Protein AF-A0A0H2XZQ6-F1 (afdb_monomer_lite)

Organism: Burkholderia orbicola (strain AU 1054) (NCBI:txid331271)

Secondary structure (DSSP, 8-state):
----HHHHHHHHHHHHHHHHHHHHHHHHHHHHHTT-TTS-HHHHHHHHHHHHH-EEEEEETTEEEEEEGGGHHHHHH-HHHHHHHHHT--HHHHHHHHHS-EETTEEEEEEEPSSTT---EEEEEESSHHHHHHHHHHHHH-----TTTHHHHHHHH----HHHHHHHHHHHHSTT--HHHHT--HHHHHHHHHTTSEEEEPPSSSS-S-PEEEE-HHHHHHHHHH--

pLDDT: mean 90.0, std 9.69, range [43.91, 98.25]

Structure (mmCIF, N/CA/C/O backbone):
data_AF-A0A0H2XZQ6-F1
#
_entry.id   AF-A0A0H2XZQ6-F1
#
loop_
_atom_site.group_PDB
_atom_site.id
_atom_site.type_symbol
_atom_site.label_atom_id
_atom_site.label_alt_id
_atom_site.label_comp_id
_atom_site.label_asym_id
_atom_site.label_entity_id
_atom_site.label_seq_id
_atom_site.pdbx_PDB_ins_code
_atom_site.Cartn_x
_atom_site.Cartn_y
_atom_site.Cartn_z
_atom_site.occupancy
_atom_site.B_iso_or_equiv
_atom_site.auth_seq_id
_atom_site.auth_comp_id
_atom_site.auth_asym_id
_atom_site.auth_atom_id
_atom_site.pdbx_PDB_model_num
ATOM 1 N N . MET A 1 1 ? -8.149 12.847 -17.365 1.00 44.88 1 MET A N 1
ATOM 2 C CA . MET A 1 1 ? -7.140 13.782 -17.908 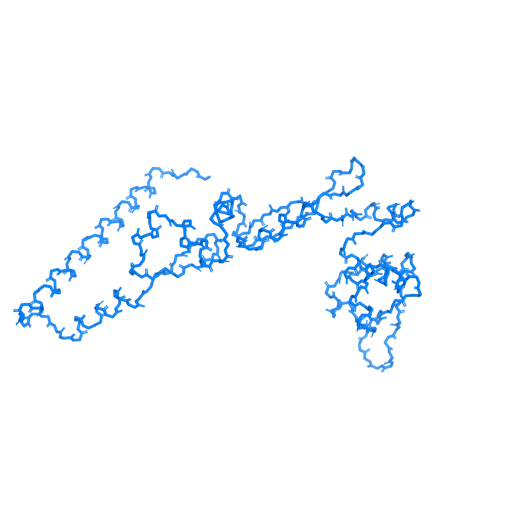1.00 44.88 1 MET A CA 1
ATOM 3 C C . MET A 1 1 ? -7.192 13.644 -19.426 1.00 44.88 1 MET A C 1
ATOM 5 O O . MET A 1 1 ? -6.794 12.606 -19.933 1.00 44.88 1 MET A O 1
ATOM 9 N N . MET A 1 2 ? -7.829 14.584 -20.135 1.00 43.91 2 MET A N 1
ATOM 10 C CA . MET A 1 2 ? -7.846 14.566 -21.606 1.00 43.91 2 MET A CA 1
ATOM 11 C C . MET A 1 2 ? -6.444 14.957 -22.078 1.00 43.91 2 MET A C 1
ATOM 13 O O . MET A 1 2 ? -5.982 16.047 -21.745 1.00 43.91 2 MET A O 1
ATOM 17 N N . TYR A 1 3 ? -5.748 14.065 -22.782 1.00 51.72 3 TYR A N 1
ATOM 18 C CA . TYR A 1 3 ? -4.514 14.421 -23.479 1.00 51.72 3 TYR A CA 1
ATOM 19 C C . TYR A 1 3 ? -4.883 15.464 -24.539 1.00 51.72 3 TYR A C 1
ATOM 21 O O . TYR A 1 3 ? -5.662 15.168 -25.439 1.00 51.72 3 TYR A O 1
ATOM 29 N N . GLY A 1 4 ? -4.409 16.701 -24.380 1.00 55.78 4 GLY A N 1
ATOM 30 C CA . GLY A 1 4 ? -4.600 17.744 -25.387 1.00 55.78 4 GLY A CA 1
ATOM 31 C C . GLY A 1 4 ? -3.820 17.407 -26.658 1.00 55.78 4 GLY A C 1
ATOM 32 O O . GLY A 1 4 ? -2.757 16.794 -26.568 1.00 55.78 4 GLY A O 1
ATOM 33 N N . ASP A 1 5 ? -4.324 17.831 -27.818 1.00 63.59 5 ASP A N 1
ATOM 34 C CA . ASP A 1 5 ? -3.780 17.508 -29.150 1.00 63.59 5 ASP A CA 1
ATOM 35 C C . ASP A 1 5 ? -2.262 17.756 -29.306 1.00 63.59 5 ASP A C 1
ATOM 37 O O . ASP A 1 5 ? -1.605 17.083 -30.098 1.00 63.59 5 ASP A O 1
ATOM 41 N N . GLY A 1 6 ? -1.667 18.653 -28.508 1.00 75.62 6 GLY A N 1
ATOM 42 C CA . GLY A 1 6 ? -0.216 18.886 -28.490 1.00 75.62 6 GLY A CA 1
ATOM 43 C C . GLY A 1 6 ? 0.612 17.717 -27.937 1.00 75.62 6 GLY A C 1
ATOM 44 O O . GLY A 1 6 ? 1.677 17.420 -28.467 1.00 75.62 6 GLY A O 1
ATOM 45 N N . ALA A 1 7 ? 0.105 16.982 -26.941 1.00 81.56 7 ALA A N 1
ATOM 46 C CA . ALA A 1 7 ? 0.864 15.907 -26.297 1.00 81.56 7 ALA A CA 1
ATOM 47 C C . ALA A 1 7 ? 1.123 14.722 -27.242 1.00 81.56 7 ALA A C 1
ATOM 49 O O . ALA A 1 7 ? 2.163 14.075 -27.160 1.00 81.56 7 ALA A O 1
ATOM 50 N N . LEU A 1 8 ? 0.190 14.435 -28.156 1.00 86.31 8 LEU A N 1
ATOM 51 C CA . LEU A 1 8 ? 0.368 13.371 -29.147 1.00 86.31 8 LEU A CA 1
ATOM 52 C C . LEU A 1 8 ? 1.399 13.753 -30.213 1.00 86.31 8 LEU A C 1
ATOM 54 O O . LEU A 1 8 ? 2.182 12.898 -30.623 1.00 86.31 8 LEU A O 1
ATOM 58 N N . SER A 1 9 ? 1.432 15.024 -30.621 1.00 88.50 9 SER A N 1
ATOM 59 C CA . SER A 1 9 ? 2.447 15.540 -31.545 1.00 88.50 9 SER A CA 1
ATOM 60 C C . SER A 1 9 ? 3.849 15.451 -30.938 1.00 88.50 9 SER A C 1
ATOM 62 O O . SER A 1 9 ? 4.775 14.984 -31.599 1.00 88.50 9 SER A O 1
ATOM 64 N N . ASP A 1 10 ? 4.002 15.825 -29.666 1.00 90.69 10 ASP A N 1
ATOM 65 C CA . ASP A 1 10 ? 5.286 15.728 -28.963 1.00 90.69 10 ASP A CA 1
ATOM 66 C C . ASP A 1 10 ? 5.760 14.271 -28.865 1.00 90.69 10 ASP A C 1
ATOM 68 O O . ASP A 1 10 ? 6.919 13.966 -29.146 1.00 90.69 10 ASP A O 1
ATOM 72 N N . VAL A 1 11 ? 4.849 13.342 -28.548 1.00 88.94 11 VAL A N 1
ATOM 73 C CA . VAL A 1 11 ? 5.153 11.902 -28.523 1.00 88.94 11 VAL A CA 1
ATOM 74 C C . VAL A 1 11 ? 5.608 11.410 -29.899 1.00 88.94 11 VAL A C 1
ATOM 76 O O . VAL A 1 11 ? 6.589 10.675 -29.986 1.00 88.94 11 VAL A O 1
ATOM 79 N N . GLN A 1 12 ? 4.943 11.823 -30.981 1.00 88.94 12 GLN A N 1
ATOM 80 C CA . GLN A 1 12 ? 5.337 11.450 -32.344 1.00 88.94 12 GLN A CA 1
ATOM 81 C C . GLN A 1 12 ? 6.714 12.004 -32.732 1.00 88.94 12 GLN A C 1
ATOM 83 O O . GLN A 1 12 ? 7.487 11.295 -33.382 1.00 88.94 12 GLN A O 1
ATOM 88 N N . SER A 1 13 ? 7.043 13.229 -32.310 1.00 91.94 13 SER A N 1
ATOM 89 C CA . SER A 1 13 ? 8.374 13.813 -32.513 1.00 91.94 13 SER A CA 1
ATOM 90 C C . SER A 1 13 ? 9.443 12.998 -31.791 1.00 91.94 13 SER A C 1
ATOM 92 O O . SER A 1 13 ? 10.397 12.556 -32.422 1.00 91.94 13 SER A O 1
ATOM 94 N N . VAL A 1 14 ? 9.238 12.700 -30.502 1.00 91.44 14 VAL A N 1
ATOM 95 C CA . VAL A 1 14 ? 10.175 11.889 -29.705 1.00 91.44 14 VAL A CA 1
ATOM 96 C C . VAL A 1 14 ? 10.383 10.510 -30.330 1.00 91.44 14 VAL A C 1
ATOM 98 O O . VAL A 1 14 ? 11.513 10.034 -30.421 1.00 91.44 14 VAL A O 1
ATOM 101 N N . VAL A 1 15 ? 9.310 9.862 -30.795 1.00 90.94 15 VAL A N 1
ATOM 102 C CA . VAL A 1 15 ? 9.416 8.570 -31.488 1.00 90.94 15 VAL A CA 1
ATOM 103 C C . VAL A 1 15 ? 10.246 8.702 -32.766 1.00 90.94 15 VAL A C 1
ATOM 105 O O . VAL A 1 15 ? 11.101 7.854 -33.016 1.00 90.94 15 VAL A O 1
ATOM 108 N N . SER A 1 16 ? 10.032 9.756 -33.552 1.00 92.75 16 SER A N 1
ATOM 109 C CA . SER A 1 16 ? 10.769 9.989 -34.800 1.00 92.75 16 SER A CA 1
ATOM 110 C C . SER A 1 16 ? 12.261 10.223 -34.549 1.00 92.75 16 SER A C 1
ATOM 112 O O . SER A 1 16 ? 13.089 9.609 -35.221 1.00 92.75 16 SER A O 1
ATOM 114 N N . ASP A 1 17 ? 12.607 11.022 -33.538 1.00 93.06 17 ASP A N 1
ATOM 115 C CA . ASP A 1 17 ? 13.996 11.295 -33.149 1.00 93.06 17 ASP A CA 1
ATOM 116 C C . ASP A 1 17 ? 14.714 10.018 -32.690 1.00 93.06 17 ASP A C 1
ATOM 118 O O . ASP A 1 17 ? 15.842 9.738 -33.103 1.00 93.06 17 ASP A O 1
ATOM 122 N N . VAL A 1 18 ? 14.037 9.190 -31.884 1.00 90.56 18 VAL A N 1
ATOM 123 C CA . VAL A 1 18 ? 14.573 7.897 -31.431 1.00 90.56 18 VAL A CA 1
ATOM 124 C C . VAL A 1 18 ? 14.787 6.945 -32.609 1.00 90.56 18 VAL A C 1
ATOM 126 O O . VAL A 1 18 ? 15.829 6.295 -32.686 1.00 90.56 18 VAL A O 1
ATOM 129 N N . VAL A 1 19 ? 13.838 6.866 -33.546 1.00 91.94 19 VAL A N 1
ATOM 130 C CA . VAL A 1 19 ? 13.978 6.039 -34.757 1.00 91.94 19 VAL A CA 1
ATOM 131 C C . VAL A 1 19 ? 15.151 6.517 -35.619 1.00 91.94 19 VAL A C 1
ATOM 133 O O . VAL A 1 19 ? 15.923 5.684 -36.100 1.00 91.94 19 VAL A O 1
ATOM 136 N N . GLY A 1 20 ? 15.326 7.833 -35.772 1.00 93.69 20 GLY A N 1
ATOM 137 C CA . GLY A 1 20 ? 16.467 8.424 -36.472 1.00 93.69 20 GLY A CA 1
ATOM 138 C C . GLY A 1 20 ? 17.801 8.003 -35.852 1.00 93.69 20 GLY A C 1
ATOM 139 O O . GLY A 1 20 ? 18.625 7.384 -36.524 1.00 93.69 20 GLY A O 1
ATOM 140 N N . GLY A 1 21 ? 17.973 8.222 -34.545 1.00 91.88 21 GLY A N 1
ATOM 141 C CA . GLY A 1 21 ? 19.204 7.851 -33.839 1.00 91.88 21 GLY A CA 1
ATOM 142 C C . GLY A 1 21 ? 19.499 6.344 -33.856 1.00 91.88 21 GLY A C 1
ATOM 143 O O . GLY A 1 21 ? 20.646 5.935 -34.030 1.00 91.88 21 GLY A O 1
ATOM 144 N N . LEU A 1 22 ? 18.476 5.488 -33.735 1.00 91.06 22 LEU A N 1
ATOM 145 C CA . LEU A 1 22 ? 18.653 4.032 -33.843 1.00 91.06 22 LEU A CA 1
ATOM 146 C C . LEU A 1 22 ? 19.077 3.593 -35.253 1.00 91.06 22 LEU A C 1
ATOM 148 O O . LEU A 1 22 ? 19.833 2.628 -35.387 1.00 91.06 22 LEU A O 1
ATOM 152 N N . THR A 1 23 ? 18.629 4.303 -36.291 1.00 94.44 23 THR A N 1
ATOM 153 C CA . THR A 1 23 ? 19.046 4.047 -37.678 1.00 94.44 23 THR A CA 1
ATOM 154 C C . THR A 1 23 ? 20.531 4.361 -37.859 1.00 94.44 23 THR A C 1
ATOM 156 O O . THR A 1 23 ? 21.276 3.508 -38.340 1.00 94.44 23 THR A O 1
ATOM 159 N N . GLU A 1 24 ? 20.994 5.515 -37.370 1.00 91.75 24 GLU A N 1
ATOM 160 C CA . GLU A 1 24 ? 22.415 5.899 -37.400 1.00 91.75 24 GLU A CA 1
ATOM 161 C C . GLU A 1 24 ? 23.305 4.896 -36.646 1.00 91.75 24 GLU A C 1
ATOM 163 O O . GLU A 1 24 ? 24.377 4.511 -37.121 1.00 91.75 24 GLU A O 1
ATOM 168 N N . VAL A 1 25 ? 22.845 4.410 -35.488 1.00 90.94 25 VAL A N 1
ATOM 169 C CA . VAL A 1 25 ? 23.544 3.368 -34.721 1.00 90.94 25 VAL A CA 1
ATOM 170 C C . VAL A 1 25 ? 23.634 2.057 -35.508 1.00 90.94 25 VAL A C 1
ATOM 172 O O . VAL A 1 25 ? 24.696 1.431 -35.536 1.00 90.94 25 VAL A O 1
ATOM 175 N N . SER A 1 26 ? 22.553 1.643 -36.172 1.00 91.31 26 SER A N 1
ATOM 176 C CA . SER A 1 26 ? 22.542 0.434 -37.003 1.00 91.31 26 SER A CA 1
ATOM 177 C C . SER A 1 26 ? 23.519 0.535 -38.181 1.00 91.31 26 SER A C 1
ATOM 179 O O . SER A 1 26 ? 24.237 -0.423 -38.484 1.00 91.31 26 SER A O 1
ATOM 181 N N . GLU A 1 27 ? 23.581 1.695 -38.838 1.00 91.06 27 GLU A N 1
ATOM 182 C CA . GLU A 1 27 ? 24.543 1.961 -39.911 1.00 91.06 27 GLU A CA 1
ATOM 183 C C . GLU A 1 27 ? 25.984 1.924 -39.393 1.00 91.06 27 GLU A C 1
ATOM 185 O O . GLU A 1 27 ? 26.834 1.250 -39.977 1.00 91.06 27 GLU A O 1
ATOM 190 N N . MET A 1 28 ? 26.255 2.576 -38.259 1.00 90.81 28 MET A N 1
ATOM 191 C CA . MET A 1 28 ? 27.564 2.575 -37.601 1.00 90.81 28 MET A CA 1
ATOM 192 C C . MET A 1 28 ? 28.053 1.151 -37.296 1.00 90.81 28 MET A C 1
ATOM 194 O O . MET A 1 28 ? 29.182 0.806 -37.656 1.00 90.81 28 MET A O 1
ATOM 198 N N . LEU A 1 29 ? 27.199 0.307 -36.704 1.00 88.75 29 LEU A N 1
ATOM 199 C CA . LEU A 1 29 ? 27.533 -1.089 -36.396 1.00 88.75 29 LEU A CA 1
ATOM 200 C C . LEU A 1 29 ? 27.818 -1.901 -37.667 1.00 88.75 29 LEU A C 1
ATOM 202 O O . LEU A 1 29 ? 28.777 -2.670 -37.703 1.00 88.75 29 LEU A O 1
ATOM 206 N N . SER A 1 30 ? 27.049 -1.674 -38.736 1.00 89.44 30 SER A N 1
ATOM 207 C CA . SER A 1 30 ? 27.260 -2.330 -40.035 1.00 89.44 30 SER A CA 1
ATOM 208 C C . SER A 1 30 ? 28.593 -1.925 -40.681 1.00 89.44 30 SER A C 1
ATOM 210 O O . SER A 1 30 ? 29.288 -2.749 -41.274 1.00 89.44 30 SER A O 1
ATOM 212 N N . LEU A 1 31 ? 28.984 -0.650 -40.566 1.00 87.12 31 LEU A N 1
ATOM 213 C CA . LEU A 1 31 ? 30.272 -0.157 -41.067 1.00 87.12 31 LEU A CA 1
ATOM 214 C C . LEU A 1 31 ? 31.451 -0.714 -40.256 1.00 87.12 31 LEU A C 1
ATOM 216 O O . LEU A 1 31 ? 32.502 -0.993 -40.840 1.00 87.12 31 LEU A O 1
ATOM 220 N N . PHE A 1 32 ? 31.278 -0.869 -38.941 1.00 88.25 32 PHE A N 1
ATOM 221 C CA . PHE A 1 32 ? 32.277 -1.467 -38.058 1.00 88.25 32 PHE A CA 1
ATOM 222 C C . PHE A 1 32 ? 32.500 -2.952 -38.377 1.00 88.25 32 PHE A C 1
ATOM 224 O O . PHE A 1 32 ? 33.648 -3.360 -38.544 1.00 88.25 32 PHE A O 1
ATOM 231 N N . ASP A 1 33 ? 31.426 -3.730 -38.558 1.00 87.25 33 ASP A N 1
ATOM 232 C CA . ASP A 1 33 ? 31.497 -5.148 -38.952 1.00 87.25 33 ASP A CA 1
ATOM 233 C C . ASP A 1 33 ? 32.167 -5.333 -40.327 1.00 87.25 33 ASP A C 1
ATOM 235 O O . ASP A 1 33 ? 32.993 -6.222 -40.529 1.00 87.25 33 ASP A O 1
ATOM 239 N N . ALA A 1 34 ? 31.934 -4.394 -41.251 1.00 88.81 34 ALA A N 1
ATOM 240 C CA . ALA A 1 34 ? 32.619 -4.335 -42.544 1.00 88.81 34 ALA A CA 1
ATOM 241 C C . ALA A 1 34 ? 34.104 -3.900 -42.466 1.00 88.81 34 ALA A C 1
ATOM 243 O O . ALA A 1 34 ? 34.739 -3.687 -43.503 1.00 88.81 34 ALA A O 1
ATOM 244 N N . GLY A 1 35 ? 34.669 -3.717 -41.267 1.00 82.88 35 GLY A N 1
ATOM 245 C CA . GLY A 1 35 ? 36.078 -3.378 -41.050 1.00 82.88 35 GLY A CA 1
ATOM 246 C C . GLY A 1 35 ? 36.458 -1.941 -41.424 1.00 82.88 35 GLY A C 1
ATOM 247 O O . GLY A 1 35 ? 37.641 -1.643 -41.630 1.00 82.88 35 GLY A O 1
ATOM 248 N N . LYS A 1 36 ? 35.486 -1.025 -41.544 1.00 79.06 36 LYS A N 1
ATOM 249 C CA . LYS A 1 36 ? 35.772 0.372 -41.901 1.00 79.06 36 LYS A CA 1
ATOM 250 C C . LYS A 1 36 ? 36.316 1.134 -40.691 1.00 79.06 36 LYS A C 1
ATOM 252 O O . LYS A 1 36 ? 35.681 1.216 -39.647 1.00 79.06 36 LYS A O 1
ATOM 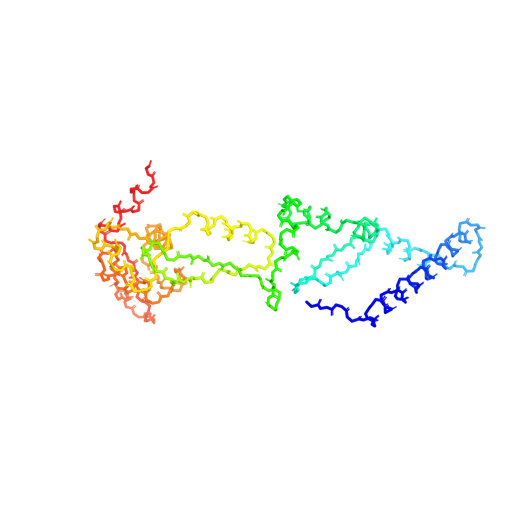257 N N . LYS A 1 37 ? 37.472 1.785 -40.862 1.00 72.19 37 LYS A N 1
ATOM 258 C CA . LYS A 1 37 ? 38.227 2.494 -39.803 1.00 72.19 37 LYS A CA 1
ATOM 259 C C . LYS A 1 37 ? 37.567 3.768 -39.247 1.00 72.19 37 LYS A C 1
ATOM 261 O O . LYS A 1 37 ? 38.188 4.470 -38.455 1.00 72.19 37 LYS A O 1
ATOM 266 N N . ASN A 1 38 ? 36.341 4.084 -39.654 1.00 78.75 38 ASN A N 1
ATOM 267 C CA . ASN A 1 38 ? 35.675 5.338 -39.290 1.00 78.75 38 ASN A CA 1
ATOM 268 C C . ASN A 1 38 ? 34.961 5.266 -37.929 1.00 78.75 38 ASN A C 1
ATOM 270 O O . ASN A 1 38 ? 34.433 6.272 -37.466 1.00 78.75 38 ASN A O 1
ATOM 274 N N . VAL A 1 39 ? 34.953 4.096 -37.285 1.00 79.69 39 VAL A N 1
ATOM 275 C CA . VAL A 1 39 ? 34.333 3.862 -35.979 1.00 79.69 39 VAL A CA 1
ATOM 276 C C . VAL A 1 39 ? 35.395 3.316 -35.030 1.00 79.69 39 VAL A C 1
ATOM 278 O O . VAL A 1 39 ? 36.068 2.333 -35.342 1.00 79.69 39 VAL A O 1
ATOM 281 N N . SER A 1 40 ? 35.576 3.954 -33.872 1.00 87.62 40 SER A N 1
ATOM 282 C CA . SER A 1 40 ? 36.501 3.447 -32.857 1.00 87.62 40 SER A CA 1
ATOM 283 C C . SER A 1 40 ? 35.911 2.218 -32.158 1.00 87.62 40 SER A C 1
ATOM 285 O O . SER A 1 40 ? 34.714 2.167 -31.877 1.00 87.62 40 SER A O 1
ATOM 287 N N . HIS A 1 41 ? 36.761 1.242 -31.826 1.00 87.88 41 HIS A N 1
ATOM 288 C CA . HIS A 1 41 ? 36.340 0.032 -31.106 1.00 87.88 41 HIS A CA 1
ATOM 289 C C . HIS A 1 41 ? 35.611 0.364 -29.797 1.00 87.88 41 HIS A C 1
ATOM 291 O O . HIS A 1 41 ? 34.545 -0.178 -29.531 1.00 87.88 41 HIS A O 1
ATOM 297 N N . GLY A 1 42 ? 36.143 1.307 -29.010 1.00 89.50 42 GLY A N 1
ATOM 298 C CA . GLY A 1 42 ? 35.521 1.719 -27.750 1.00 89.50 42 GLY A CA 1
ATOM 299 C C . GLY A 1 42 ? 34.137 2.354 -27.929 1.00 89.50 42 GLY A C 1
ATOM 300 O O . GLY A 1 42 ? 33.265 2.152 -27.090 1.00 89.50 42 GLY A O 1
ATOM 301 N N . HIS A 1 43 ? 33.896 3.075 -29.032 1.00 88.88 43 HIS A N 1
ATOM 302 C CA . HIS A 1 43 ? 32.566 3.615 -29.327 1.00 88.88 43 HIS A CA 1
ATOM 303 C C . HIS A 1 43 ? 31.574 2.487 -29.650 1.00 88.88 43 HIS A C 1
ATOM 305 O O . HIS A 1 43 ? 30.494 2.442 -29.062 1.00 88.88 43 HIS A O 1
ATOM 311 N N . ALA A 1 44 ? 31.956 1.540 -30.514 1.00 88.56 44 ALA A N 1
ATOM 312 C CA . ALA A 1 44 ? 31.116 0.387 -30.844 1.00 88.56 44 ALA A CA 1
ATOM 313 C C . ALA A 1 44 ? 30.809 -0.479 -29.605 1.00 88.56 44 ALA A C 1
ATOM 315 O O . ALA A 1 44 ? 29.659 -0.856 -29.380 1.00 88.56 44 ALA A O 1
ATOM 316 N N . GLU A 1 45 ? 31.811 -0.731 -28.760 1.00 91.56 45 GLU A N 1
ATOM 317 C CA . GLU A 1 45 ? 31.674 -1.485 -27.509 1.00 91.56 45 GLU A CA 1
ATOM 318 C C . GLU A 1 45 ? 30.719 -0.806 -26.516 1.00 91.56 45 GLU A C 1
ATOM 320 O O . GLU A 1 45 ? 29.846 -1.462 -25.939 1.00 91.56 45 GLU A O 1
ATOM 325 N N . MET A 1 46 ? 30.842 0.513 -26.339 1.00 91.56 46 MET A N 1
ATOM 326 C CA . MET A 1 46 ? 29.967 1.287 -25.456 1.00 91.56 46 MET A CA 1
ATOM 327 C C . MET A 1 46 ? 28.508 1.235 -25.925 1.00 91.56 46 MET A C 1
ATOM 329 O O . MET A 1 46 ? 27.604 1.011 -25.114 1.00 91.56 46 MET A O 1
ATOM 333 N N . VAL A 1 47 ? 28.269 1.392 -27.230 1.00 91.00 47 VAL A N 1
ATOM 334 C CA . VAL A 1 47 ? 26.924 1.315 -27.820 1.00 91.00 47 VAL A CA 1
ATOM 335 C C . VAL A 1 47 ? 26.343 -0.091 -27.676 1.00 91.00 47 VAL A C 1
ATOM 337 O O . VAL A 1 47 ? 25.219 -0.237 -27.198 1.00 91.00 47 VAL A O 1
ATOM 340 N N . ALA A 1 48 ? 27.112 -1.133 -28.004 1.00 89.88 48 ALA A N 1
ATOM 341 C CA . ALA A 1 48 ? 26.670 -2.519 -27.871 1.00 89.88 48 ALA A CA 1
ATOM 342 C C . ALA A 1 48 ? 26.322 -2.871 -26.415 1.00 89.88 48 ALA A C 1
ATOM 344 O O . ALA A 1 48 ? 25.249 -3.412 -26.143 1.00 89.88 48 ALA A O 1
ATOM 345 N N . THR A 1 49 ? 27.184 -2.500 -25.465 1.00 92.38 49 THR A N 1
ATOM 346 C CA . THR A 1 49 ? 26.947 -2.720 -24.031 1.00 92.38 49 THR A CA 1
ATOM 347 C C . THR A 1 49 ? 25.685 -2.000 -23.565 1.00 92.38 49 THR A C 1
ATOM 349 O O . THR A 1 49 ? 24.878 -2.585 -22.842 1.00 92.38 49 THR A O 1
ATOM 352 N N . THR A 1 50 ? 25.474 -0.763 -24.021 1.00 90.88 50 THR A N 1
ATOM 353 C CA . THR A 1 50 ? 24.274 0.016 -23.696 1.00 90.88 50 THR A CA 1
ATOM 354 C C . THR A 1 50 ? 23.016 -0.660 -24.235 1.00 90.88 50 THR A C 1
ATOM 356 O O . THR A 1 50 ? 22.083 -0.883 -23.476 1.00 90.88 50 THR A O 1
ATOM 359 N N . LEU A 1 51 ? 22.980 -1.058 -25.507 1.00 90.19 51 LEU A N 1
ATOM 360 C CA . LEU A 1 51 ? 21.787 -1.672 -26.104 1.00 90.19 51 LEU A CA 1
ATOM 361 C C . LEU A 1 51 ? 21.450 -3.048 -25.504 1.00 90.19 51 LEU A C 1
ATOM 363 O O . LEU A 1 51 ? 20.274 -3.378 -25.341 1.00 90.19 51 LEU A O 1
ATOM 367 N N . LEU A 1 52 ? 22.465 -3.848 -25.163 1.00 90.50 52 LEU A N 1
ATOM 368 C CA . LEU A 1 52 ? 22.276 -5.216 -24.668 1.00 90.50 52 LEU A CA 1
ATOM 369 C C . LEU A 1 52 ? 21.991 -5.280 -23.163 1.00 90.50 52 LEU A C 1
ATOM 371 O O . LEU A 1 52 ? 21.159 -6.087 -22.725 1.00 90.50 52 LEU A O 1
ATOM 375 N N . ASN A 1 53 ? 22.665 -4.436 -22.378 1.00 92.44 53 ASN A N 1
ATOM 376 C CA . ASN A 1 53 ? 22.651 -4.492 -20.912 1.00 92.44 53 ASN A CA 1
ATOM 377 C C . ASN A 1 53 ? 22.027 -3.258 -20.255 1.00 92.44 53 ASN A C 1
ATOM 379 O O . ASN A 1 53 ? 21.766 -3.278 -19.054 1.00 92.44 53 ASN A O 1
ATOM 383 N N . GLY A 1 54 ? 21.792 -2.194 -21.018 1.00 92.81 54 GLY A N 1
ATOM 384 C CA . GLY A 1 54 ? 21.189 -0.969 -20.522 1.00 92.81 54 GLY A CA 1
ATOM 385 C C . GLY A 1 54 ? 19.686 -1.086 -20.290 1.00 92.81 54 GLY A C 1
ATOM 386 O O . GLY A 1 54 ? 19.005 -2.045 -20.674 1.00 92.81 54 GLY A O 1
ATOM 387 N N . SER A 1 55 ? 19.159 -0.051 -19.653 1.00 93.25 55 SER A N 1
ATOM 388 C CA . SER A 1 55 ? 17.751 0.065 -19.301 1.00 93.25 55 SER A CA 1
ATOM 389 C C . SER A 1 55 ? 17.325 1.525 -19.300 1.00 93.25 55 SER A C 1
ATOM 391 O O . SER A 1 55 ? 18.166 2.413 -19.170 1.00 93.25 55 SER A O 1
ATOM 393 N N . VAL A 1 56 ? 16.026 1.755 -19.446 1.00 91.31 56 VAL A N 1
ATOM 394 C CA . VAL A 1 56 ? 15.403 3.073 -19.332 1.00 91.31 56 VAL A CA 1
ATOM 395 C C . VAL A 1 56 ? 14.524 3.107 -18.094 1.00 91.31 56 VAL A C 1
ATOM 397 O O . VAL A 1 56 ? 13.768 2.170 -17.841 1.00 91.31 56 VAL A O 1
ATOM 400 N N . ASP A 1 57 ? 14.604 4.188 -17.330 1.00 91.38 57 ASP A N 1
ATOM 401 C CA . ASP A 1 57 ? 13.692 4.416 -16.218 1.00 91.38 57 ASP A CA 1
ATOM 402 C C . ASP A 1 57 ? 12.436 5.128 -16.723 1.00 91.38 57 ASP A C 1
ATOM 404 O O . ASP A 1 57 ? 12.472 6.254 -17.214 1.00 91.38 57 ASP A O 1
ATOM 408 N N . VAL A 1 58 ? 11.301 4.450 -16.600 1.00 88.75 58 VAL A N 1
ATOM 409 C CA . VAL A 1 58 ? 9.984 4.968 -16.955 1.00 88.75 58 VAL A CA 1
ATOM 410 C C . VAL A 1 58 ? 9.330 5.508 -15.693 1.00 88.75 58 VAL A C 1
ATOM 412 O O . VAL A 1 58 ? 9.021 4.750 -14.774 1.00 88.75 58 VAL A O 1
ATOM 415 N N . TRP A 1 59 ? 9.094 6.816 -15.640 1.00 86.00 59 TRP A N 1
ATOM 416 C CA . TRP A 1 59 ? 8.296 7.408 -14.572 1.00 86.00 59 TRP A CA 1
ATOM 417 C C . TRP A 1 59 ? 6.812 7.200 -14.859 1.00 86.00 59 TRP A C 1
ATOM 419 O O . TRP A 1 59 ? 6.249 7.790 -15.781 1.00 86.00 59 TRP A O 1
ATOM 429 N N . TYR A 1 60 ? 6.165 6.362 -14.058 1.00 84.62 60 TYR A N 1
ATOM 430 C CA . TYR A 1 60 ? 4.740 6.098 -14.163 1.00 84.62 60 TYR A CA 1
ATOM 431 C C . TYR A 1 60 ? 4.120 6.122 -12.773 1.00 84.62 60 TYR A C 1
ATOM 433 O O . TYR A 1 60 ? 4.539 5.387 -11.880 1.00 84.62 60 TYR A O 1
ATOM 441 N N . ARG A 1 61 ? 3.111 6.985 -12.591 1.00 77.75 61 ARG A N 1
ATOM 442 C CA . ARG A 1 61 ? 2.298 7.028 -11.364 1.00 77.75 61 ARG A CA 1
ATOM 443 C C . ARG A 1 61 ? 3.128 7.176 -10.077 1.00 77.75 61 ARG A C 1
ATOM 445 O O . ARG A 1 61 ? 2.931 6.468 -9.099 1.00 77.75 61 ARG A O 1
ATOM 452 N N . GLY A 1 62 ? 4.085 8.106 -10.083 1.00 77.69 62 GLY A N 1
ATOM 453 C CA . GLY A 1 62 ? 4.911 8.390 -8.903 1.00 77.69 62 GLY A CA 1
ATOM 454 C C . GLY A 1 62 ? 6.017 7.364 -8.636 1.00 77.69 62 GLY A C 1
ATOM 455 O O . GLY A 1 62 ? 6.662 7.429 -7.590 1.00 77.69 62 GLY A O 1
ATOM 456 N N . ARG A 1 63 ? 6.238 6.408 -9.549 1.00 78.94 63 ARG A N 1
ATOM 457 C CA . ARG A 1 63 ? 7.257 5.364 -9.417 1.00 78.94 63 ARG A CA 1
ATOM 458 C C . ARG A 1 63 ? 8.117 5.258 -10.673 1.00 78.94 63 ARG A C 1
ATOM 460 O O . ARG A 1 63 ? 7.632 5.428 -11.788 1.00 78.94 63 ARG A O 1
ATOM 467 N N . TYR A 1 64 ? 9.391 4.919 -10.477 1.00 84.94 64 TYR A N 1
ATOM 468 C CA . TYR A 1 64 ? 10.294 4.543 -11.563 1.00 84.94 64 TYR A CA 1
ATOM 469 C C . TYR A 1 64 ? 10.182 3.044 -11.858 1.00 84.94 64 TYR A C 1
ATOM 471 O O . TYR A 1 64 ? 10.299 2.200 -10.965 1.00 84.94 64 TYR A O 1
ATOM 479 N N . LEU A 1 65 ? 9.969 2.717 -13.129 1.00 85.50 65 LEU A N 1
ATOM 480 C CA . LEU A 1 65 ? 9.984 1.368 -13.673 1.00 85.50 65 LEU A CA 1
ATOM 481 C C . LEU A 1 65 ? 11.162 1.239 -14.637 1.00 85.50 65 LEU A C 1
ATOM 483 O O . LEU A 1 65 ? 11.169 1.823 -15.711 1.00 85.50 65 LEU A O 1
ATOM 487 N N . THR A 1 66 ? 12.155 0.449 -14.261 1.00 89.69 66 THR A N 1
ATOM 488 C CA . THR A 1 66 ? 13.345 0.190 -15.081 1.00 89.69 66 THR A CA 1
ATOM 489 C C . THR A 1 66 ? 13.055 -0.861 -16.153 1.00 89.69 66 THR A C 1
ATOM 491 O O . THR A 1 66 ? 12.918 -2.041 -15.833 1.00 89.69 66 THR A O 1
ATOM 494 N N . VAL A 1 67 ? 12.968 -0.472 -17.417 1.00 90.06 67 VAL A N 1
ATOM 495 C CA . VAL A 1 67 ? 12.701 -1.383 -18.538 1.00 90.06 67 VAL A CA 1
ATOM 496 C C . VAL A 1 67 ? 14.014 -1.670 -19.271 1.00 90.06 67 VAL A C 1
ATOM 498 O O . VAL A 1 67 ? 14.654 -0.728 -19.741 1.00 90.06 67 VAL A O 1
ATOM 501 N N . PRO A 1 68 ? 14.455 -2.936 -19.399 1.00 90.44 68 PRO A N 1
ATOM 502 C CA . PRO A 1 68 ? 15.624 -3.269 -20.210 1.00 90.44 68 PRO A CA 1
ATOM 503 C C . PRO A 1 68 ? 15.440 -2.797 -21.656 1.00 90.44 68 PRO A C 1
ATOM 505 O O . PRO A 1 68 ? 14.384 -3.034 -22.242 1.00 90.44 68 PRO A O 1
ATOM 508 N N . LEU A 1 69 ? 16.468 -2.194 -22.266 1.00 91.00 69 LEU A N 1
ATOM 509 C CA . LEU A 1 69 ? 16.373 -1.671 -23.640 1.00 91.00 69 LEU A CA 1
ATOM 510 C C . LEU A 1 69 ? 15.945 -2.756 -24.642 1.00 91.00 69 LEU A C 1
ATOM 512 O O . LEU A 1 69 ? 15.069 -2.532 -25.474 1.00 91.00 69 LEU A O 1
ATOM 516 N N . ARG A 1 70 ? 16.458 -3.979 -24.477 1.00 88.69 70 ARG A N 1
ATOM 517 C CA . ARG A 1 70 ? 16.070 -5.162 -25.268 1.00 88.69 70 ARG A CA 1
ATOM 518 C C . ARG A 1 70 ? 14.591 -5.570 -25.159 1.00 88.69 70 ARG A C 1
ATOM 520 O O . ARG A 1 70 ? 14.106 -6.308 -26.007 1.00 88.69 70 ARG A O 1
ATOM 527 N N . GLN A 1 71 ? 13.877 -5.125 -24.125 1.00 89.31 71 GLN A N 1
ATOM 528 C CA . GLN A 1 71 ? 12.446 -5.389 -23.914 1.00 89.31 71 GLN A CA 1
ATOM 529 C C . GLN A 1 71 ? 11.570 -4.167 -24.224 1.00 89.31 71 GLN A C 1
ATOM 531 O O . GLN A 1 71 ? 10.349 -4.241 -24.107 1.00 89.31 71 GLN A O 1
ATOM 536 N N . LEU A 1 72 ? 12.159 -3.049 -24.655 1.00 88.94 72 LEU A N 1
ATOM 537 C CA . LEU A 1 72 ? 11.440 -1.790 -24.832 1.00 88.94 72 LEU A CA 1
ATOM 538 C C . LEU A 1 72 ? 10.330 -1.887 -25.894 1.00 88.94 72 LEU A C 1
ATOM 540 O O . LEU A 1 72 ? 9.241 -1.348 -25.717 1.00 88.94 72 LEU A O 1
ATOM 544 N N . THR A 1 73 ? 10.555 -2.647 -26.970 1.00 89.50 73 THR A N 1
ATOM 545 C CA . THR A 1 73 ? 9.514 -2.918 -27.975 1.00 89.50 73 THR A CA 1
ATOM 546 C C . THR A 1 73 ? 8.332 -3.691 -27.389 1.00 89.50 73 THR A C 1
ATOM 548 O O . THR A 1 73 ? 7.184 -3.378 -27.702 1.00 89.50 73 THR A O 1
ATOM 551 N N . ALA A 1 74 ? 8.594 -4.688 -26.540 1.00 89.69 74 ALA A N 1
ATOM 552 C CA . ALA A 1 74 ? 7.540 -5.442 -25.867 1.00 89.69 74 ALA A CA 1
ATOM 553 C C . ALA A 1 74 ? 6.780 -4.548 -24.874 1.00 89.69 74 ALA A C 1
ATOM 555 O O . ALA A 1 74 ? 5.554 -4.571 -24.862 1.00 89.69 74 ALA A O 1
ATOM 556 N N . TRP A 1 75 ? 7.489 -3.674 -24.151 1.00 90.62 75 TRP A N 1
ATOM 557 C CA . TRP A 1 75 ? 6.890 -2.683 -23.253 1.00 90.62 75 TRP A CA 1
ATOM 558 C C . TRP A 1 75 ? 5.909 -1.755 -23.968 1.00 90.62 75 TRP A C 1
ATOM 560 O O . TRP A 1 75 ? 4.789 -1.575 -23.501 1.00 90.62 75 TRP A O 1
ATOM 570 N N . PHE A 1 76 ? 6.285 -1.199 -25.123 1.00 89.25 76 PHE A N 1
ATOM 571 C CA . PHE A 1 76 ? 5.388 -0.316 -25.874 1.00 89.25 76 PHE A CA 1
ATOM 572 C C . PHE A 1 76 ? 4.173 -1.039 -26.464 1.00 89.25 76 PHE A C 1
ATOM 574 O O . PHE A 1 76 ? 3.125 -0.421 -26.634 1.00 89.25 76 PHE A O 1
ATOM 581 N N . ARG A 1 77 ? 4.291 -2.336 -26.775 1.00 90.44 77 ARG A N 1
ATOM 582 C CA . ARG A 1 77 ? 3.167 -3.141 -27.280 1.00 90.44 77 ARG A CA 1
ATOM 583 C C . ARG A 1 77 ? 2.215 -3.563 -26.169 1.00 90.44 77 ARG A C 1
ATOM 585 O O . ARG A 1 77 ? 1.004 -3.517 -26.359 1.00 90.44 77 ARG A O 1
ATOM 592 N N . ASN A 1 78 ? 2.762 -4.002 -25.040 1.00 89.50 78 ASN A N 1
ATOM 593 C CA . ASN A 1 78 ? 1.998 -4.516 -23.915 1.00 89.50 78 ASN A CA 1
ATOM 594 C C . ASN A 1 78 ? 2.697 -4.188 -22.581 1.00 89.50 78 ASN A C 1
ATOM 596 O O . ASN A 1 78 ? 3.397 -5.033 -22.017 1.00 89.50 78 ASN A O 1
ATOM 600 N N . PRO A 1 79 ? 2.494 -2.979 -22.026 1.00 91.50 79 PRO A N 1
ATOM 601 C CA . PRO A 1 79 ? 3.086 -2.614 -20.739 1.00 91.50 79 PRO A CA 1
ATOM 602 C C . PRO A 1 79 ? 2.489 -3.419 -19.574 1.00 91.50 79 PRO A C 1
ATOM 604 O O . PRO A 1 79 ? 3.092 -3.486 -18.503 1.00 91.50 79 PRO A O 1
ATOM 607 N N . VAL A 1 80 ? 1.318 -4.043 -19.770 1.00 93.00 80 VAL A N 1
ATOM 608 C CA . VAL A 1 80 ? 0.635 -4.832 -18.737 1.00 93.00 80 VAL A CA 1
ATOM 609 C C . VAL A 1 80 ? 1.393 -6.117 -18.432 1.00 93.00 80 VAL A C 1
ATOM 611 O O . VAL A 1 80 ? 1.558 -6.433 -17.263 1.00 93.00 80 VAL A O 1
ATOM 614 N N . GLU A 1 81 ? 1.874 -6.828 -19.448 1.00 90.88 81 GLU A N 1
ATOM 615 C CA . GLU A 1 81 ? 2.597 -8.098 -19.287 1.00 90.88 81 GLU A CA 1
ATOM 616 C C . GLU A 1 81 ? 3.904 -7.904 -18.507 1.00 90.88 81 GLU A C 1
ATOM 618 O O . GLU A 1 81 ? 4.090 -8.485 -17.437 1.00 90.88 81 GLU A O 1
ATOM 623 N N . ILE A 1 82 ? 4.759 -6.985 -18.966 1.00 87.69 82 ILE A N 1
ATOM 624 C CA . ILE A 1 82 ? 6.038 -6.679 -18.303 1.00 87.69 82 ILE A CA 1
ATOM 625 C C . ILE A 1 82 ? 5.810 -6.069 -16.914 1.00 87.69 82 ILE A C 1
ATOM 627 O O . ILE A 1 82 ? 6.529 -6.370 -15.958 1.00 87.69 82 ILE A O 1
ATOM 631 N N . GLY A 1 83 ? 4.806 -5.198 -16.780 1.00 90.00 83 GLY A N 1
ATOM 632 C CA . GLY A 1 83 ? 4.434 -4.612 -15.499 1.00 90.00 83 GLY A CA 1
ATOM 633 C C . GLY A 1 83 ? 3.982 -5.672 -14.493 1.00 90.00 83 GLY A C 1
ATOM 634 O O . GLY A 1 83 ? 4.482 -5.713 -13.369 1.00 90.00 83 GLY A O 1
ATOM 635 N N . ALA A 1 84 ? 3.082 -6.564 -14.902 1.00 92.50 84 ALA A N 1
ATOM 636 C CA . ALA A 1 84 ? 2.573 -7.650 -14.075 1.00 92.50 84 ALA A CA 1
ATOM 637 C C . ALA A 1 84 ? 3.696 -8.586 -13.606 1.00 92.50 84 ALA A C 1
ATOM 639 O O . ALA A 1 84 ? 3.786 -8.871 -12.409 1.00 92.50 84 ALA A O 1
ATOM 640 N N . GLU A 1 85 ? 4.602 -8.973 -14.511 1.00 90.56 85 GLU A N 1
ATOM 641 C CA . GLU A 1 85 ? 5.779 -9.783 -14.186 1.00 90.56 85 GLU A CA 1
ATOM 642 C C . GLU A 1 85 ? 6.656 -9.104 -13.122 1.00 90.56 85 GLU A C 1
ATOM 644 O O . GLU A 1 85 ? 6.965 -9.709 -12.093 1.00 90.56 85 GLU A O 1
ATOM 649 N N . ARG A 1 86 ? 6.992 -7.820 -13.312 1.00 88.19 86 ARG A N 1
ATOM 650 C CA . ARG A 1 86 ? 7.854 -7.053 -12.393 1.00 88.19 86 ARG A CA 1
ATOM 651 C C . ARG A 1 86 ? 7.271 -6.943 -10.986 1.00 88.19 86 ARG A C 1
ATOM 653 O O . ARG A 1 86 ? 8.004 -6.973 -9.997 1.00 88.19 86 ARG A O 1
ATOM 660 N N . PHE A 1 87 ? 5.960 -6.754 -10.885 1.00 90.50 87 PHE A N 1
ATOM 661 C CA . PHE A 1 87 ? 5.282 -6.669 -9.595 1.00 90.50 87 PHE A CA 1
ATOM 662 C C . PHE A 1 87 ? 4.881 -8.038 -9.039 1.00 90.50 87 PHE A C 1
ATOM 664 O O . PHE A 1 87 ? 4.374 -8.087 -7.921 1.00 90.50 87 PHE A O 1
ATOM 671 N N . HIS A 1 88 ? 5.141 -9.131 -9.762 1.00 93.94 88 HIS A N 1
ATOM 672 C CA . HIS A 1 88 ? 4.722 -10.486 -9.405 1.00 93.94 88 HIS A CA 1
ATOM 673 C C . HIS A 1 88 ? 3.214 -10.577 -9.123 1.00 93.94 88 HIS A C 1
ATOM 675 O O . HIS A 1 88 ? 2.784 -11.151 -8.123 1.00 93.94 88 HIS A O 1
ATOM 681 N N . VAL A 1 89 ? 2.409 -9.977 -10.001 1.00 95.31 89 VAL A N 1
ATOM 682 C CA . VAL A 1 89 ? 0.941 -10.017 -9.953 1.00 95.31 89 VAL A CA 1
ATOM 683 C C . VAL A 1 89 ? 0.388 -10.548 -11.270 1.00 95.31 89 VAL A C 1
ATOM 685 O O . VAL A 1 89 ? 1.074 -10.553 -12.285 1.00 95.31 89 VAL A O 1
ATOM 688 N N . ALA A 1 90 ? -0.874 -10.973 -11.280 1.00 96.56 90 ALA A N 1
ATOM 689 C CA . ALA A 1 90 ? -1.541 -11.333 -12.527 1.00 96.56 90 ALA A CA 1
ATOM 690 C C . ALA A 1 90 ? -1.849 -10.082 -13.373 1.00 96.56 90 ALA A C 1
ATOM 692 O O . ALA A 1 90 ? -2.192 -9.027 -12.830 1.00 96.56 90 ALA A O 1
ATOM 693 N N . GLU A 1 91 ? -1.822 -10.211 -14.702 1.00 95.62 91 GLU A N 1
ATOM 694 C CA . GLU A 1 91 ? -2.128 -9.110 -15.631 1.00 95.62 91 GLU A CA 1
ATOM 695 C C . GLU A 1 91 ? -3.442 -8.367 -15.333 1.00 95.62 91 GLU A C 1
ATOM 697 O O . GLU A 1 91 ? -3.438 -7.133 -15.369 1.00 95.62 91 GLU A O 1
ATOM 702 N N . PRO A 1 92 ? -4.561 -9.035 -14.972 1.00 96.62 92 PRO A N 1
ATOM 703 C CA . PRO A 1 92 ? -5.794 -8.320 -14.649 1.00 96.62 92 PRO A CA 1
ATOM 704 C C . PRO A 1 92 ? -5.665 -7.418 -13.416 1.00 96.62 92 PRO A C 1
ATOM 706 O O . PRO A 1 92 ? -6.347 -6.400 -13.339 1.00 96.62 92 PRO A O 1
ATOM 709 N N . VAL A 1 93 ? -4.808 -7.773 -12.452 1.00 95.25 93 VAL A N 1
ATOM 710 C CA . VAL A 1 93 ? -4.532 -6.945 -11.265 1.00 95.25 93 VAL A CA 1
ATOM 711 C C . VAL A 1 93 ? -3.734 -5.714 -11.675 1.00 95.25 93 VAL A C 1
ATOM 713 O O . VAL A 1 93 ? -4.085 -4.598 -11.300 1.00 95.25 93 VAL A O 1
ATOM 716 N N . PHE A 1 94 ? -2.700 -5.899 -12.500 1.00 94.12 94 PHE A N 1
ATOM 717 C CA . PHE A 1 94 ? -1.899 -4.786 -13.001 1.00 94.12 94 PHE A CA 1
ATOM 718 C C . PHE A 1 94 ? -2.736 -3.811 -13.839 1.00 94.12 94 PHE A C 1
ATOM 720 O O . PHE A 1 94 ? -2.643 -2.601 -13.647 1.00 94.12 94 PHE A O 1
ATOM 727 N N . ARG A 1 95 ? -3.617 -4.327 -14.706 1.00 94.38 95 ARG A N 1
ATOM 728 C CA . ARG A 1 95 ? -4.535 -3.507 -15.509 1.00 94.38 95 ARG A CA 1
ATOM 729 C C . ARG A 1 95 ? -5.484 -2.685 -14.634 1.00 94.38 95 ARG A C 1
ATOM 731 O O . ARG A 1 95 ? -5.545 -1.475 -14.802 1.00 94.38 95 ARG A O 1
ATOM 738 N N . ARG A 1 96 ? -6.129 -3.293 -13.628 1.00 93.31 96 ARG A N 1
ATOM 739 C CA . ARG A 1 96 ? -6.959 -2.542 -12.664 1.00 93.31 96 ARG A CA 1
ATOM 740 C C . ARG A 1 96 ? -6.170 -1.448 -11.946 1.00 93.31 96 ARG A C 1
ATOM 742 O O . ARG A 1 96 ? -6.680 -0.347 -11.761 1.00 93.31 96 ARG A O 1
ATOM 749 N N . TRP A 1 97 ? -4.920 -1.721 -11.576 1.00 92.62 97 TRP A N 1
ATOM 750 C CA . TRP A 1 97 ? -4.055 -0.708 -10.977 1.00 92.62 97 TRP A CA 1
ATOM 751 C C . TRP A 1 97 ? -3.747 0.432 -11.954 1.00 92.62 97 TRP A C 1
ATOM 753 O O . TRP A 1 97 ? -3.833 1.588 -11.549 1.00 92.62 97 TRP A O 1
ATOM 763 N N . MET A 1 98 ? -3.472 0.144 -13.231 1.00 90.31 98 MET A N 1
ATOM 764 C CA . MET A 1 98 ? -3.301 1.164 -14.279 1.00 90.31 98 MET A CA 1
ATOM 765 C C . MET A 1 98 ? -4.566 1.988 -14.543 1.00 90.31 98 MET A C 1
ATOM 767 O O . MET A 1 98 ? -4.448 3.153 -14.919 1.00 90.31 98 MET A O 1
ATOM 771 N N . ASP A 1 99 ? -5.746 1.410 -14.335 1.00 89.81 99 ASP A N 1
ATOM 772 C CA . ASP A 1 99 ? -7.037 2.070 -14.560 1.00 89.81 99 ASP A CA 1
ATOM 773 C C . ASP A 1 99 ? -7.552 2.811 -13.312 1.00 89.81 99 ASP A C 1
ATOM 775 O O . ASP A 1 99 ? -8.454 3.640 -13.407 1.00 89.81 99 ASP A O 1
ATOM 779 N N . SER A 1 100 ? -6.969 2.552 -12.136 1.00 86.38 100 SER A N 1
ATOM 780 C CA . SER A 1 100 ? -7.373 3.190 -10.877 1.00 86.38 100 SER A CA 1
ATOM 781 C C . SER A 1 100 ? -7.140 4.704 -10.903 1.00 86.38 100 SER A C 1
ATOM 783 O O . SER A 1 100 ? -6.123 5.172 -11.423 1.00 86.38 100 SER A O 1
ATOM 785 N N . GLU A 1 101 ? -8.041 5.492 -10.314 1.00 80.62 101 GLU A N 1
ATOM 786 C CA . GLU A 1 101 ? -7.774 6.912 -10.074 1.00 80.62 101 GLU A CA 1
ATOM 787 C C . GLU A 1 101 ? -6.682 7.058 -9.008 1.00 80.62 101 GLU A C 1
ATOM 789 O O . GLU A 1 101 ? -6.728 6.404 -7.963 1.00 80.62 101 GLU A O 1
ATOM 794 N N . GLN A 1 102 ? -5.683 7.900 -9.281 1.00 78.56 102 GLN A N 1
ATOM 795 C CA . GLN A 1 102 ? -4.587 8.159 -8.352 1.00 78.56 102 GLN A CA 1
ATOM 796 C C . GLN A 1 102 ? -4.360 9.650 -8.165 1.00 78.56 102 GLN A C 1
ATOM 798 O O . GLN A 1 102 ? -4.239 10.402 -9.134 1.00 78.56 102 GLN A O 1
ATOM 803 N N . GLU A 1 103 ? -4.236 10.056 -6.908 1.00 78.69 103 GLU A N 1
ATOM 804 C CA . GLU A 1 103 ? -3.854 11.402 -6.510 1.00 78.69 103 GLU A CA 1
ATOM 805 C C . GLU A 1 103 ? -2.398 11.353 -6.035 1.00 78.69 103 GLU A C 1
ATOM 807 O O . GLU A 1 103 ? -2.039 10.562 -5.168 1.00 78.69 103 GLU A O 1
ATOM 812 N N . GLN A 1 104 ? -1.519 12.146 -6.658 1.00 78.88 104 GLN A N 1
ATOM 813 C CA . GLN A 1 104 ? -0.084 12.196 -6.321 1.00 78.88 104 GLN A CA 1
ATOM 814 C C . GLN A 1 104 ? 0.638 10.825 -6.364 1.00 78.88 104 GLN A C 1
ATOM 816 O O . GLN A 1 104 ? 1.609 10.605 -5.645 1.00 78.88 104 GLN A O 1
ATOM 821 N N . GLY A 1 105 ? 0.185 9.896 -7.218 1.00 80.25 105 GLY A N 1
ATOM 822 C CA . GLY A 1 105 ? 0.754 8.541 -7.326 1.00 80.25 105 GLY A CA 1
ATOM 823 C C . GLY A 1 105 ? 0.268 7.556 -6.256 1.00 80.25 105 GLY A C 1
ATOM 824 O O . GLY A 1 105 ? 0.774 6.439 -6.173 1.00 80.25 105 GLY A O 1
ATOM 825 N N . ALA A 1 106 ? -0.713 7.951 -5.443 1.00 88.31 106 ALA A N 1
ATOM 826 C CA . ALA A 1 106 ? -1.382 7.088 -4.484 1.00 88.31 106 ALA A CA 1
ATOM 827 C C . ALA A 1 106 ? -2.803 6.774 -4.962 1.00 88.31 106 ALA A C 1
ATOM 829 O O . ALA A 1 106 ? -3.550 7.665 -5.364 1.00 88.31 106 ALA A O 1
ATOM 830 N N . GLY A 1 107 ? -3.174 5.499 -4.924 1.00 91.62 107 GLY A N 1
ATOM 831 C CA . GLY A 1 107 ? -4.546 5.055 -5.118 1.00 91.62 107 GLY A CA 1
ATOM 832 C C . GLY A 1 107 ? -5.264 4.881 -3.785 1.00 91.62 107 GLY A C 1
ATOM 833 O O . GLY A 1 107 ? -4.639 4.663 -2.741 1.00 91.62 107 GLY A O 1
ATOM 834 N N . HIS A 1 108 ? -6.592 4.968 -3.827 1.00 94.56 108 HIS A N 1
ATOM 835 C CA . HIS A 1 108 ? -7.431 4.882 -2.638 1.00 94.56 108 HIS A CA 1
ATOM 836 C C . HIS A 1 108 ? -8.560 3.872 -2.816 1.00 94.56 108 HIS A C 1
ATOM 838 O O . HIS A 1 108 ? -9.266 3.877 -3.821 1.00 94.56 108 HIS A O 1
ATOM 844 N N . LEU A 1 109 ? -8.765 3.044 -1.796 1.00 95.62 109 LEU A N 1
ATOM 845 C CA . LEU A 1 109 ? -9.988 2.275 -1.594 1.00 95.62 109 LEU A CA 1
ATOM 846 C C . LEU A 1 109 ? -10.649 2.711 -0.288 1.00 95.62 109 LEU A C 1
ATOM 848 O O . LEU A 1 109 ? -10.049 3.397 0.541 1.00 95.62 109 LEU A O 1
ATOM 852 N N . PHE A 1 110 ? -11.905 2.322 -0.098 1.00 96.31 110 PHE A N 1
ATOM 853 C CA . PHE A 1 110 ? -12.674 2.714 1.073 1.00 96.31 110 PHE A CA 1
ATOM 854 C C . PHE A 1 110 ? -13.258 1.491 1.767 1.00 96.31 110 PHE A C 1
ATOM 856 O O . PHE A 1 110 ? -14.115 0.812 1.210 1.00 96.31 110 PHE A O 1
ATOM 863 N N . LEU A 1 111 ? -12.827 1.262 3.004 1.00 96.94 111 LEU A N 1
ATOM 864 C CA . LEU A 1 111 ? -13.422 0.274 3.894 1.00 96.94 111 LEU A CA 1
ATOM 865 C C . LEU A 1 111 ? -14.660 0.886 4.558 1.00 96.94 111 LEU A C 1
ATOM 867 O O . LEU A 1 111 ? -14.586 1.979 5.128 1.00 96.94 111 LEU A O 1
ATOM 871 N N . GLN A 1 112 ? -15.807 0.220 4.444 1.00 97.81 112 GLN A N 1
ATOM 872 C CA . GLN A 1 112 ? -17.071 0.707 5.000 1.00 97.81 112 GLN A CA 1
ATOM 873 C C . GLN A 1 112 ? -17.255 0.259 6.445 1.00 97.81 112 GLN A C 1
ATOM 875 O O . GLN A 1 112 ? -16.791 -0.802 6.847 1.00 97.81 112 GLN A O 1
ATOM 880 N N . CYS A 1 113 ? -17.939 1.086 7.235 1.00 98.12 113 CYS A N 1
ATOM 881 C CA . CYS A 1 113 ? -18.289 0.728 8.602 1.00 98.12 113 CYS A CA 1
ATOM 882 C C . CYS A 1 113 ? -19.286 -0.439 8.602 1.00 98.12 113 CYS A C 1
ATOM 884 O O . CYS A 1 113 ? -20.338 -0.334 7.980 1.00 98.12 113 CYS A O 1
ATOM 886 N N . SER A 1 114 ? -19.003 -1.503 9.354 1.00 97.75 114 SER A N 1
ATOM 887 C CA . SER A 1 114 ? -19.845 -2.705 9.430 1.00 97.75 114 SER A CA 1
ATOM 888 C C . SER A 1 114 ? -21.156 -2.502 10.210 1.00 97.75 114 SER A C 1
ATOM 890 O O . SER A 1 114 ? -22.001 -3.390 10.245 1.00 97.75 114 SER A O 1
ATOM 892 N N . HIS A 1 115 ? -21.358 -1.342 10.845 1.00 97.19 115 HIS A N 1
ATOM 893 C CA . HIS A 1 115 ? -22.632 -1.006 11.485 1.00 97.19 115 HIS A CA 1
ATOM 894 C C . HIS A 1 115 ? -23.694 -0.650 10.434 1.00 97.19 115 HIS A C 1
ATOM 896 O O . HIS A 1 115 ? -23.451 0.213 9.587 1.00 97.19 115 HIS A O 1
ATOM 902 N N . ALA A 1 116 ? -24.893 -1.231 10.558 1.00 95.25 116 ALA A N 1
ATOM 903 C CA . ALA A 1 116 ? -26.022 -0.987 9.658 1.00 95.25 116 ALA A CA 1
ATOM 904 C C . ALA A 1 116 ? -26.283 0.515 9.436 1.00 95.25 116 ALA A C 1
ATOM 906 O O . ALA A 1 116 ? -26.185 1.324 10.364 1.00 95.25 116 ALA A O 1
ATOM 907 N N . ASP A 1 117 ? -26.561 0.886 8.185 1.00 94.44 117 ASP A N 1
ATOM 908 C CA . ASP A 1 117 ? -26.843 2.254 7.725 1.00 94.44 117 ASP A CA 1
ATOM 909 C C . ASP A 1 117 ? -25.733 3.298 7.975 1.00 94.44 117 ASP A C 1
ATOM 911 O O . ASP A 1 117 ? -25.908 4.496 7.717 1.00 94.44 117 ASP A O 1
ATOM 915 N N . CYS A 1 118 ? -24.550 2.883 8.441 1.00 97.50 118 CYS A N 1
ATOM 916 C CA . CYS A 1 118 ? -23.441 3.798 8.659 1.00 97.50 118 CYS A CA 1
ATOM 917 C C . CYS A 1 118 ? -22.716 4.115 7.346 1.00 97.50 118 CYS A C 1
ATOM 919 O O . CYS A 1 118 ? -22.038 3.277 6.768 1.00 97.50 118 CYS A O 1
ATOM 921 N N . LYS A 1 119 ? -22.756 5.383 6.924 1.00 97.19 119 LYS A N 1
ATOM 922 C CA . LYS A 1 119 ? -22.043 5.866 5.724 1.00 97.19 119 LYS A CA 1
ATOM 923 C C . LYS A 1 119 ? -20.573 6.230 5.966 1.00 97.19 119 LYS A C 1
ATOM 925 O O . LYS A 1 119 ? -19.927 6.799 5.088 1.00 97.19 119 LYS A O 1
ATOM 930 N N . GLN A 1 120 ? -20.052 5.985 7.170 1.00 97.94 120 GLN A N 1
ATOM 931 C CA . GLN A 1 120 ? -18.647 6.263 7.465 1.00 97.94 120 GLN A CA 1
ATOM 932 C C . GLN A 1 120 ? -17.762 5.281 6.707 1.00 97.94 120 GLN A C 1
ATOM 934 O O . GLN A 1 120 ? -18.053 4.088 6.643 1.00 97.94 120 GLN A O 1
ATOM 939 N N . ARG A 1 121 ? -16.664 5.804 6.168 1.00 97.31 121 ARG A N 1
ATOM 940 C CA . ARG A 1 121 ? -15.677 5.036 5.420 1.00 97.31 121 ARG A CA 1
ATOM 941 C C . ARG A 1 121 ? -14.274 5.407 5.867 1.00 97.31 121 ARG A C 1
ATOM 943 O O . ARG A 1 121 ? -14.005 6.575 6.152 1.00 97.31 121 ARG A O 1
ATOM 950 N N . ARG A 1 122 ? -13.385 4.424 5.904 1.00 95.56 122 ARG A N 1
ATOM 951 C CA . ARG A 1 122 ? -11.954 4.612 6.126 1.00 95.56 122 ARG A CA 1
ATOM 952 C C . ARG A 1 122 ? -11.236 4.505 4.793 1.00 95.56 122 ARG A C 1
ATOM 954 O O . ARG A 1 122 ? -11.435 3.544 4.061 1.00 95.56 122 ARG A O 1
ATOM 961 N N . MET A 1 123 ? -10.402 5.490 4.495 1.00 96.00 123 MET A N 1
ATOM 962 C CA . MET A 1 123 ? -9.530 5.444 3.329 1.00 96.00 123 MET A CA 1
ATOM 963 C C . MET A 1 123 ? -8.386 4.456 3.578 1.00 96.00 123 MET A C 1
ATOM 965 O O . MET A 1 123 ? -7.708 4.538 4.604 1.00 96.00 123 MET A O 1
ATOM 969 N N . LEU A 1 124 ? -8.190 3.541 2.635 1.00 95.56 124 LEU A N 1
ATOM 970 C CA . LEU A 1 124 ? -7.027 2.674 2.525 1.00 95.56 124 LEU A CA 1
ATOM 971 C C . LEU A 1 124 ? -6.202 3.152 1.334 1.00 95.56 124 LEU A C 1
ATOM 973 O O . LEU A 1 124 ? -6.743 3.332 0.244 1.00 95.56 124 LEU A O 1
ATOM 977 N N . THR A 1 125 ? -4.911 3.369 1.548 1.00 94.69 125 THR A N 1
ATOM 978 C CA . THR A 1 125 ? -4.001 3.874 0.517 1.00 94.69 125 THR A CA 1
ATOM 979 C C . THR A 1 125 ? -3.134 2.740 -0.006 1.00 94.69 125 THR A C 1
ATOM 981 O O . THR A 1 125 ? -2.654 1.923 0.778 1.00 94.69 125 THR A O 1
ATOM 984 N N . PHE A 1 126 ? -2.922 2.712 -1.318 1.00 94.25 126 PHE A N 1
ATOM 985 C CA . PHE A 1 126 ? -1.990 1.810 -1.983 1.00 94.25 126 PHE A CA 1
ATOM 986 C C . PHE A 1 126 ? -1.162 2.580 -3.012 1.00 94.25 126 PHE A C 1
ATOM 988 O O . PHE A 1 126 ? -1.635 3.540 -3.618 1.00 94.25 126 PHE A O 1
ATOM 995 N N . TYR A 1 127 ? 0.067 2.144 -3.241 1.00 91.31 127 TYR A N 1
ATOM 996 C CA . TYR A 1 127 ? 1.004 2.783 -4.165 1.00 91.31 127 TYR A CA 1
ATOM 997 C C . TYR A 1 127 ? 1.378 1.872 -5.335 1.00 91.31 127 TYR A C 1
ATOM 999 O O . TYR A 1 127 ? 1.991 2.318 -6.304 1.00 91.31 127 TYR A O 1
ATOM 1007 N N . ASP A 1 128 ? 1.032 0.587 -5.261 1.00 92.44 128 ASP A N 1
ATOM 1008 C CA . ASP A 1 128 ? 1.379 -0.402 -6.277 1.00 92.44 128 ASP A CA 1
ATOM 1009 C C . ASP A 1 128 ? 0.333 -1.517 -6.385 1.00 92.44 128 ASP A C 1
ATOM 1011 O O . ASP A 1 128 ? -0.572 -1.588 -5.548 1.00 92.44 128 ASP A O 1
ATOM 1015 N N . PRO A 1 129 ? 0.383 -2.360 -7.432 1.00 93.88 129 PRO A N 1
ATOM 1016 C CA . PRO A 1 129 ? -0.668 -3.339 -7.675 1.00 93.88 129 PRO A CA 1
ATOM 1017 C C . PRO A 1 129 ? -0.714 -4.456 -6.624 1.00 93.88 129 PRO A C 1
ATOM 1019 O O . PRO A 1 129 ? -1.780 -5.040 -6.432 1.00 93.88 129 PRO A O 1
ATOM 1022 N N . ARG A 1 130 ? 0.391 -4.748 -5.918 1.00 95.12 130 ARG A N 1
ATOM 1023 C CA . ARG A 1 130 ? 0.388 -5.732 -4.821 1.00 95.12 130 ARG A CA 1
ATOM 1024 C C . ARG A 1 130 ? -0.342 -5.167 -3.615 1.00 95.12 130 ARG A C 1
ATOM 1026 O O . ARG A 1 130 ? -1.228 -5.820 -3.071 1.00 95.12 130 ARG A O 1
ATOM 1033 N N . GLU A 1 131 ? -0.007 -3.939 -3.236 1.00 95.62 131 GLU A N 1
ATOM 1034 C CA . GLU A 1 131 ? -0.708 -3.231 -2.166 1.00 95.62 131 GLU A CA 1
ATOM 1035 C C . GLU A 1 131 ? -2.188 -3.038 -2.514 1.00 95.62 131 GLU A C 1
ATOM 1037 O O . GLU A 1 131 ? -3.044 -3.268 -1.666 1.00 95.62 131 GLU A O 1
ATOM 1042 N N . MET A 1 132 ? -2.513 -2.695 -3.766 1.00 95.69 132 MET A N 1
ATOM 1043 C CA . MET A 1 132 ? -3.899 -2.582 -4.226 1.00 95.69 132 MET A CA 1
ATOM 1044 C C . MET A 1 132 ? -4.658 -3.888 -4.002 1.00 95.69 132 MET A C 1
ATOM 1046 O O . MET A 1 132 ? -5.733 -3.861 -3.417 1.00 95.69 132 MET A O 1
ATOM 1050 N N . GLN A 1 133 ? -4.090 -5.026 -4.408 1.00 95.94 133 GLN A N 1
ATOM 1051 C CA . GLN A 1 133 ? -4.710 -6.337 -4.217 1.00 95.94 133 GLN A CA 1
ATOM 1052 C C . GLN A 1 133 ? -4.927 -6.663 -2.731 1.00 95.94 133 GLN A C 1
ATOM 1054 O O . GLN A 1 133 ? -5.967 -7.204 -2.357 1.00 95.94 133 GLN A O 1
ATOM 1059 N N . GLN A 1 134 ? -3.971 -6.306 -1.869 1.00 95.75 134 GLN A N 1
ATOM 1060 C CA . GLN A 1 134 ? -4.125 -6.451 -0.420 1.00 95.75 134 GLN A CA 1
ATOM 1061 C C . GLN A 1 134 ? -5.253 -5.560 0.111 1.00 95.75 134 GLN A C 1
ATOM 1063 O O . GLN A 1 134 ? -6.071 -6.023 0.901 1.00 95.75 134 GLN A O 1
ATOM 1068 N N . MET A 1 135 ? -5.340 -4.305 -0.336 1.00 96.25 135 MET A N 1
ATOM 1069 C CA . MET A 1 135 ? -6.421 -3.405 0.069 1.00 96.25 135 MET A CA 1
ATOM 1070 C C . MET A 1 135 ? -7.782 -3.861 -0.475 1.00 96.25 135 MET A C 1
ATOM 1072 O O . MET A 1 135 ? -8.765 -3.771 0.249 1.00 96.25 135 MET A O 1
ATOM 1076 N N . GLU A 1 136 ? -7.857 -4.390 -1.701 1.00 96.00 136 GLU A N 1
ATOM 1077 C CA . GLU A 1 136 ? -9.075 -4.997 -2.265 1.00 96.00 136 GLU A CA 1
ATOM 1078 C C . GLU A 1 136 ? -9.554 -6.160 -1.389 1.00 96.00 136 GLU A C 1
ATOM 1080 O O . GLU A 1 136 ? -10.735 -6.234 -1.051 1.00 96.00 136 GLU A O 1
ATOM 1085 N N . HIS A 1 137 ? -8.633 -7.036 -0.973 1.00 96.00 137 HIS A N 1
ATOM 1086 C CA . HIS A 1 137 ? -8.947 -8.138 -0.069 1.00 96.00 137 HIS A CA 1
ATOM 1087 C C . HIS A 1 137 ? -9.479 -7.627 1.272 1.00 96.00 137 HIS A C 1
ATOM 1089 O O . HIS A 1 137 ? -10.555 -8.037 1.698 1.00 96.00 137 HIS A O 1
ATOM 1095 N N . ARG A 1 138 ? -8.786 -6.659 1.882 1.00 96.19 138 ARG A N 1
ATOM 1096 C CA . ARG A 1 138 ? -9.222 -6.021 3.130 1.00 96.19 138 ARG A CA 1
ATOM 1097 C C . ARG A 1 138 ? -10.609 -5.397 3.011 1.00 96.19 138 ARG A C 1
ATOM 1099 O O . ARG A 1 138 ? -11.446 -5.612 3.870 1.00 96.19 138 ARG A O 1
ATOM 1106 N N . VAL A 1 139 ? -10.901 -4.677 1.931 1.00 96.75 139 VAL A N 1
ATOM 1107 C CA . VAL A 1 139 ? -12.240 -4.106 1.703 1.00 96.75 139 VAL A CA 1
ATOM 1108 C C . VAL A 1 139 ? -13.324 -5.184 1.637 1.00 96.75 139 VAL A C 1
ATOM 1110 O O . VAL A 1 139 ? -14.447 -4.932 2.066 1.00 96.75 139 VAL A O 1
ATOM 1113 N N . ALA A 1 140 ? -13.004 -6.362 1.102 1.00 96.38 140 ALA A N 1
ATOM 1114 C CA . ALA A 1 140 ? -13.959 -7.450 0.942 1.00 96.38 140 ALA A CA 1
ATOM 1115 C C . ALA A 1 140 ? -14.198 -8.261 2.225 1.00 96.38 140 ALA A C 1
ATOM 1117 O O . ALA A 1 140 ? -15.290 -8.807 2.384 1.00 96.38 140 ALA A O 1
ATOM 1118 N N . SER A 1 141 ? -13.201 -8.377 3.107 1.00 95.44 141 SER A N 1
ATOM 1119 C CA . SER A 1 141 ? -13.260 -9.290 4.257 1.00 95.44 141 SER A CA 1
ATOM 1120 C C . SER A 1 141 ? -13.143 -8.625 5.624 1.00 95.44 141 SER A C 1
ATOM 1122 O O . SER A 1 141 ? -13.570 -9.227 6.603 1.00 95.44 141 SER A O 1
ATOM 1124 N N . GLU A 1 142 ? -12.546 -7.436 5.715 1.00 96.06 142 GLU A N 1
ATOM 1125 C CA . GLU A 1 142 ? -12.210 -6.821 6.999 1.00 96.06 142 GLU A CA 1
ATOM 1126 C C . GLU A 1 142 ? -13.453 -6.263 7.695 1.00 96.06 142 GLU A C 1
ATOM 1128 O O . GLU A 1 142 ? -14.259 -5.536 7.104 1.00 96.06 142 GLU A O 1
ATOM 1133 N N . ILE A 1 143 ? -13.578 -6.550 8.989 1.00 97.06 143 ILE A N 1
ATOM 1134 C CA . ILE A 1 143 ? -14.574 -5.918 9.848 1.00 97.06 143 ILE A CA 1
ATOM 1135 C C . ILE A 1 143 ? -13.985 -4.625 10.402 1.00 97.06 143 ILE A C 1
ATOM 1137 O O . ILE A 1 143 ? -12.944 -4.609 11.063 1.00 97.06 143 ILE A O 1
ATOM 1141 N N . TRP A 1 144 ? -14.692 -3.516 10.189 1.00 97.62 144 TRP A N 1
ATOM 1142 C CA . TRP A 1 144 ? -14.296 -2.220 10.726 1.00 97.62 144 TRP A CA 1
ATOM 1143 C C . TRP A 1 144 ? -15.489 -1.442 11.259 1.00 97.62 144 TRP A C 1
ATOM 1145 O O . TRP A 1 144 ? -16.471 -1.195 10.563 1.00 97.62 144 TRP A O 1
ATOM 1155 N N . TYR A 1 145 ? -15.372 -0.967 12.495 1.00 98.06 145 TYR A N 1
ATOM 1156 C CA . TYR A 1 145 ? -16.322 -0.044 13.099 1.00 98.06 145 TYR A CA 1
ATOM 1157 C C . TYR A 1 145 ? -15.705 1.343 13.253 1.00 98.06 145 TYR A C 1
ATOM 1159 O O . TYR A 1 145 ? -14.621 1.520 13.811 1.00 98.06 145 TYR A O 1
ATOM 1167 N N . CYS A 1 146 ? -16.435 2.366 12.809 1.00 97.25 146 CYS A N 1
ATOM 1168 C CA . CYS A 1 146 ? -16.015 3.748 12.996 1.00 97.25 146 CYS A CA 1
ATOM 1169 C C . CYS A 1 146 ? -16.001 4.134 14.487 1.00 97.25 146 CYS A C 1
ATOM 1171 O O . CYS A 1 146 ? -16.619 3.486 15.335 1.00 97.25 146 CYS A O 1
ATOM 1173 N N . HIS A 1 147 ? -15.356 5.258 14.809 1.00 95.50 147 HIS A N 1
ATOM 1174 C CA . HIS A 1 147 ? -15.230 5.742 16.190 1.00 95.50 147 HIS A CA 1
ATOM 1175 C C . HIS A 1 147 ? -16.572 5.844 16.940 1.00 95.50 147 HIS A C 1
ATOM 1177 O O . HIS A 1 147 ? -16.620 5.585 18.138 1.00 95.50 147 HIS A O 1
ATOM 1183 N N . ARG A 1 148 ? -17.658 6.183 16.232 1.00 96.31 148 ARG A N 1
ATOM 1184 C CA . ARG A 1 148 ? -19.010 6.290 16.798 1.00 96.31 148 ARG A CA 1
ATOM 1185 C C . ARG A 1 148 ? -19.641 4.931 17.121 1.00 96.31 148 ARG A C 1
ATOM 1187 O O . ARG A 1 148 ? -20.420 4.853 18.060 1.00 96.31 148 ARG A O 1
ATOM 1194 N N . HIS A 1 149 ? -19.334 3.884 16.354 1.00 98.25 149 HIS A N 1
ATOM 1195 C CA . HIS A 1 149 ? -20.029 2.594 16.444 1.00 98.25 149 HIS A CA 1
ATOM 1196 C C . HIS A 1 149 ? -19.206 1.476 17.082 1.00 98.25 149 HIS A C 1
ATOM 1198 O O . HIS A 1 149 ? -19.782 0.461 17.452 1.00 98.25 149 HIS A O 1
ATOM 1204 N N . ARG A 1 150 ? -17.896 1.659 17.283 1.00 97.38 150 ARG A N 1
ATOM 1205 C CA . ARG A 1 150 ? -17.045 0.641 17.924 1.00 97.38 150 ARG A CA 1
ATOM 1206 C C . ARG A 1 150 ? -17.513 0.237 19.329 1.00 97.38 150 ARG A C 1
ATOM 1208 O O . ARG A 1 150 ? -17.439 -0.936 19.666 1.00 97.38 150 ARG A O 1
ATOM 1215 N N . LEU A 1 151 ? -18.028 1.179 20.129 1.00 97.44 151 LEU A N 1
ATOM 1216 C CA . LEU A 1 151 ? -18.558 0.861 21.462 1.00 97.44 151 LEU A CA 1
ATOM 1217 C C . LEU A 1 151 ? -19.892 0.110 21.369 1.00 97.44 151 LEU A C 1
ATOM 1219 O O . LEU A 1 151 ? -20.063 -0.897 22.041 1.00 97.44 151 LEU A O 1
ATOM 1223 N N . VAL A 1 152 ? -20.790 0.543 20.480 1.00 97.19 152 VAL A N 1
ATOM 1224 C CA . VAL A 1 152 ? -22.086 -0.120 20.256 1.00 97.19 152 VAL A CA 1
ATOM 1225 C C . VAL A 1 152 ? -21.891 -1.562 19.784 1.00 97.19 152 VAL A C 1
ATOM 1227 O O . VAL A 1 152 ? -22.510 -2.474 20.322 1.00 97.19 152 VAL A O 1
ATOM 1230 N N . ALA A 1 153 ? -20.992 -1.787 18.822 1.00 97.50 153 ALA A N 1
ATOM 1231 C CA . ALA A 1 153 ? -20.654 -3.127 18.342 1.00 97.50 153 ALA A CA 1
ATOM 1232 C C . ALA A 1 153 ? -20.112 -4.022 19.471 1.00 97.50 153 ALA A C 1
ATOM 1234 O O . ALA A 1 153 ? -20.478 -5.193 19.583 1.00 97.50 153 ALA A O 1
ATOM 1235 N N . TRP A 1 154 ? -19.292 -3.458 20.360 1.00 97.50 154 TRP A N 1
ATOM 1236 C CA . TRP A 1 154 ? -18.798 -4.180 21.526 1.00 97.50 154 TRP A CA 1
ATOM 1237 C C . TRP A 1 154 ? -19.907 -4.519 22.533 1.00 97.50 154 TRP A C 1
ATOM 1239 O O . TRP A 1 154 ? -19.959 -5.637 23.041 1.00 97.50 154 TRP A O 1
ATOM 1249 N N . GLU A 1 155 ? -20.795 -3.576 22.839 1.00 97.12 155 GLU A N 1
ATOM 1250 C CA . GLU A 1 155 ? -21.858 -3.764 23.832 1.00 97.12 155 GLU A CA 1
ATOM 1251 C C . GLU A 1 155 ? -22.935 -4.748 23.365 1.00 97.12 155 GLU A C 1
ATOM 1253 O O . GLU A 1 155 ? -23.409 -5.553 24.166 1.00 97.12 155 GLU A O 1
ATOM 1258 N N . VAL A 1 156 ? -23.292 -4.711 22.078 1.00 96.81 156 VAL A N 1
ATOM 1259 C CA . VAL A 1 156 ? -24.380 -5.522 21.515 1.00 96.81 156 VAL A CA 1
ATOM 1260 C C . VAL A 1 156 ? -23.916 -6.929 21.151 1.00 96.81 156 VAL A C 1
ATOM 1262 O O . VAL A 1 156 ? -24.583 -7.900 21.498 1.00 96.81 156 VAL A O 1
ATOM 1265 N N . SER A 1 157 ? -22.789 -7.054 20.447 1.00 95.50 157 SER A N 1
ATOM 1266 C CA . SER A 1 157 ? -22.367 -8.324 19.840 1.00 95.50 157 SER A CA 1
ATOM 1267 C C . SER A 1 157 ? -20.964 -8.768 20.238 1.00 95.50 157 SER A C 1
ATOM 1269 O O . SER A 1 157 ? -20.478 -9.766 19.712 1.00 95.50 157 SER A O 1
ATOM 1271 N N . ARG A 1 158 ? -20.295 -8.047 21.152 1.00 95.94 158 ARG A N 1
ATOM 1272 C CA . ARG A 1 158 ? -18.884 -8.285 21.518 1.00 95.94 158 ARG A CA 1
ATOM 1273 C C . ARG A 1 158 ? -17.955 -8.301 20.300 1.00 95.94 158 ARG A C 1
ATOM 1275 O O . ARG A 1 158 ? -16.914 -8.949 20.315 1.00 95.94 158 ARG A O 1
ATOM 1282 N N . SER A 1 159 ? -18.325 -7.572 19.248 1.00 96.31 159 SER A N 1
ATOM 1283 C CA . SER A 1 159 ? -17.551 -7.504 18.013 1.00 96.31 159 SER A CA 1
ATOM 1284 C C . SER A 1 159 ? -16.499 -6.404 18.090 1.00 96.31 159 SER A C 1
ATOM 1286 O O . SER A 1 159 ? -16.743 -5.324 18.632 1.00 96.31 159 SER A O 1
ATOM 1288 N N . LEU A 1 160 ? -15.334 -6.675 17.510 1.00 97.06 160 LEU A N 1
ATOM 1289 C CA . LEU A 1 160 ? -14.233 -5.730 17.368 1.00 97.06 160 LEU A CA 1
ATOM 1290 C C . LEU A 1 160 ? -13.892 -5.571 15.889 1.00 97.06 160 LEU A C 1
ATOM 1292 O O . LEU A 1 160 ? -14.164 -6.463 15.092 1.00 97.06 160 LEU A O 1
ATOM 1296 N N . SER A 1 161 ? -13.307 -4.427 15.539 1.00 97.12 161 SER A N 1
ATOM 1297 C CA . SER A 1 161 ? -12.629 -4.284 14.252 1.00 97.12 161 SER A CA 1
ATOM 1298 C C . SER A 1 161 ? -11.403 -5.198 14.210 1.00 97.12 161 SER A C 1
ATOM 1300 O O . SER A 1 161 ? -10.741 -5.368 15.239 1.00 97.12 161 SER A O 1
ATOM 1302 N N . ASP A 1 162 ? -11.031 -5.686 13.032 1.00 96.50 162 ASP A N 1
ATOM 1303 C CA . ASP A 1 162 ? -9.887 -6.597 12.881 1.00 96.50 162 ASP A CA 1
ATOM 1304 C C . ASP A 1 162 ? -8.570 -5.944 13.325 1.00 96.50 162 ASP A C 1
ATOM 1306 O O . ASP A 1 162 ? -7.759 -6.573 14.001 1.00 96.50 162 ASP A O 1
ATOM 1310 N N . GLU A 1 163 ? -8.408 -4.634 13.102 1.00 94.75 163 GLU A N 1
ATOM 1311 C CA . GLU A 1 163 ? -7.250 -3.870 13.598 1.00 94.75 163 GLU A CA 1
ATOM 1312 C C . GLU A 1 163 ? -7.075 -3.944 15.127 1.00 94.75 163 GLU A C 1
ATOM 1314 O O . GLU A 1 163 ? -5.962 -3.864 15.650 1.00 94.75 163 GLU A O 1
ATOM 1319 N N . TYR A 1 164 ? -8.176 -4.092 15.871 1.00 96.94 164 TYR A N 1
ATOM 1320 C CA . TYR A 1 164 ? -8.126 -4.243 17.320 1.00 96.94 164 TYR A CA 1
ATOM 1321 C C . TYR A 1 164 ? -7.742 -5.663 17.718 1.00 96.94 164 TYR A C 1
ATOM 1323 O O . TYR A 1 164 ? -6.999 -5.826 18.684 1.00 96.94 164 TYR A O 1
ATOM 1331 N N . LEU A 1 165 ? -8.181 -6.673 16.965 1.00 96.69 165 LEU A N 1
ATOM 1332 C CA . LEU A 1 165 ? -7.751 -8.057 17.166 1.00 96.69 165 LEU A CA 1
ATOM 1333 C C . LEU A 1 165 ? -6.246 -8.204 16.903 1.00 96.69 165 LEU A C 1
ATOM 1335 O O . LEU A 1 165 ? -5.535 -8.780 17.727 1.00 96.69 165 LEU A O 1
ATOM 1339 N N . GLU A 1 166 ? -5.734 -7.596 15.830 1.00 95.31 166 GLU A N 1
ATOM 1340 C CA . GLU A 1 166 ? -4.299 -7.557 15.526 1.00 95.31 166 GLU A CA 1
ATOM 1341 C C . GLU A 1 166 ? -3.488 -6.889 16.648 1.00 95.31 166 GLU A C 1
ATOM 1343 O O . GLU A 1 166 ? -2.452 -7.412 17.073 1.00 95.31 166 GLU A O 1
ATOM 1348 N N . LEU A 1 167 ? -3.973 -5.755 17.169 1.00 96.12 167 LEU A N 1
ATOM 1349 C CA . LEU A 1 167 ? -3.339 -5.045 18.282 1.00 96.12 167 LEU A CA 1
ATOM 1350 C C . LEU A 1 167 ? -3.306 -5.913 19.548 1.00 96.12 167 LEU A C 1
ATOM 1352 O O . LEU A 1 167 ? -2.257 -6.025 20.185 1.00 96.12 167 LEU A O 1
ATOM 1356 N N . LEU A 1 168 ? -4.417 -6.568 19.901 1.00 97.06 168 LEU A N 1
ATOM 1357 C CA . LEU A 1 168 ? -4.470 -7.473 21.053 1.00 97.06 168 LEU A CA 1
ATOM 1358 C C . LEU A 1 168 ? -3.509 -8.657 20.881 1.00 97.06 168 LEU A C 1
ATOM 1360 O O . LEU A 1 168 ? -2.775 -8.980 21.815 1.00 97.06 168 LEU A O 1
ATOM 1364 N N . ALA A 1 169 ? -3.437 -9.250 19.687 1.00 96.38 169 ALA A N 1
ATOM 1365 C CA . ALA A 1 169 ? -2.504 -10.333 19.385 1.00 96.38 169 ALA A CA 1
ATOM 1366 C C . ALA A 1 169 ? -1.033 -9.888 19.503 1.00 96.38 169 ALA A C 1
ATOM 1368 O O . ALA A 1 169 ? -0.189 -10.643 19.990 1.00 96.38 169 ALA A O 1
ATOM 1369 N N . LEU A 1 170 ? -0.705 -8.650 19.116 1.00 95.50 170 LEU A N 1
ATOM 1370 C CA . LEU A 1 170 ? 0.630 -8.07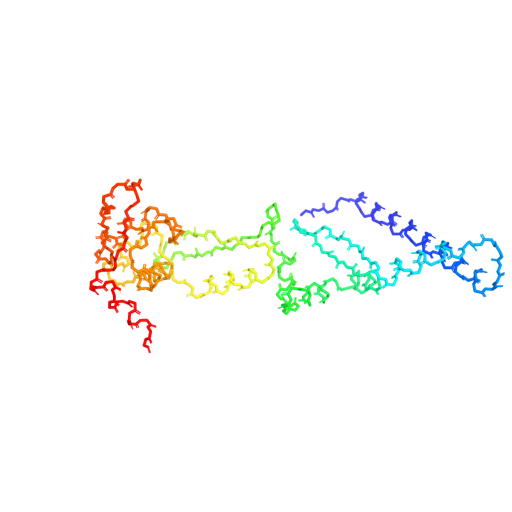8 19.324 1.00 95.50 170 LEU A CA 1
ATOM 1371 C C . LEU A 1 170 ? 0.964 -7.925 20.812 1.00 95.50 170 LEU A C 1
ATOM 1373 O O . LEU A 1 170 ? 2.051 -8.326 21.230 1.00 95.50 170 LEU A O 1
ATOM 1377 N N . VAL A 1 171 ? 0.035 -7.403 21.618 1.00 96.00 171 VAL A N 1
ATOM 1378 C CA . VAL A 1 171 ? 0.228 -7.273 23.074 1.00 96.00 171 VAL A CA 1
ATOM 1379 C C . VAL A 1 171 ? 0.317 -8.645 23.750 1.00 96.00 171 VAL A C 1
ATOM 1381 O O . VAL A 1 171 ? 1.092 -8.803 24.689 1.00 96.00 171 VAL A O 1
ATOM 1384 N N . TYR A 1 172 ? -0.417 -9.651 23.263 1.00 96.12 172 TYR A N 1
ATOM 1385 C CA . TYR A 1 172 ? -0.312 -11.029 23.750 1.00 96.12 172 TYR A CA 1
ATOM 1386 C C . TYR A 1 172 ? 1.086 -11.613 23.521 1.00 96.12 172 TYR A C 1
ATOM 1388 O O . TYR A 1 172 ? 1.675 -12.184 24.436 1.00 96.12 172 TYR A O 1
ATOM 1396 N N . ARG A 1 173 ? 1.635 -11.437 22.309 1.00 95.06 173 ARG A N 1
ATOM 1397 C CA . ARG A 1 173 ? 2.976 -11.925 21.943 1.00 95.06 173 ARG A CA 1
ATOM 1398 C C . ARG A 1 173 ? 4.103 -11.160 22.634 1.00 95.06 173 ARG A C 1
ATOM 1400 O O . ARG A 1 173 ? 5.159 -11.734 22.877 1.00 95.06 173 ARG A O 1
ATOM 1407 N N . SER A 1 174 ? 3.897 -9.878 22.929 1.00 93.06 174 SER A N 1
ATOM 1408 C CA . SER A 1 174 ? 4.896 -9.019 23.566 1.00 93.06 174 SER A CA 1
ATOM 1409 C C . SER A 1 174 ? 4.267 -8.147 24.663 1.00 93.06 174 SER A C 1
ATOM 1411 O O . SER A 1 174 ? 4.033 -6.951 24.461 1.00 93.06 174 SER A O 1
ATOM 1413 N N . PRO A 1 175 ? 3.985 -8.718 25.850 1.00 90.81 175 PRO A N 1
ATOM 1414 C CA . PRO A 1 175 ? 3.403 -7.969 26.957 1.00 90.81 175 PRO A CA 1
ATOM 1415 C C . PRO A 1 175 ? 4.320 -6.837 27.429 1.00 90.81 175 PRO A C 1
ATOM 1417 O O . PRO A 1 175 ? 5.535 -6.996 27.530 1.00 90.81 175 PRO A O 1
ATOM 1420 N N . GLY A 1 176 ? 3.733 -5.694 27.780 1.00 90.56 176 GLY A N 1
ATOM 1421 C CA . GLY A 1 176 ? 4.467 -4.515 28.239 1.00 90.56 176 GLY A CA 1
ATOM 1422 C C . GLY A 1 176 ? 4.905 -3.564 27.122 1.00 90.56 176 GLY A C 1
ATOM 1423 O O . GLY A 1 176 ? 5.599 -2.588 27.405 1.00 90.56 176 GLY A O 1
ATOM 1424 N N . CYS A 1 177 ? 4.488 -3.801 25.873 1.00 90.50 177 CYS A N 1
ATOM 1425 C CA . CYS A 1 177 ? 4.726 -2.861 24.783 1.00 90.50 177 CYS A CA 1
ATOM 1426 C C . CYS A 1 177 ? 4.088 -1.495 25.045 1.00 90.50 177 CYS A C 1
ATOM 1428 O O . CYS A 1 177 ? 2.998 -1.394 25.610 1.00 90.50 177 CYS A O 1
ATOM 1430 N N . ASN A 1 178 ? 4.749 -0.438 24.582 1.00 91.75 178 ASN A N 1
ATOM 1431 C CA . ASN A 1 178 ? 4.192 0.910 24.554 1.00 91.75 178 ASN A CA 1
ATOM 1432 C C . ASN A 1 178 ? 3.522 1.225 23.201 1.00 91.75 178 ASN A C 1
ATOM 1434 O O . ASN A 1 178 ? 3.587 0.440 22.255 1.00 91.75 178 ASN A O 1
ATOM 1438 N N . ARG A 1 179 ? 2.881 2.398 23.090 1.00 91.12 179 ARG A N 1
ATOM 1439 C CA . ARG A 1 179 ? 2.168 2.807 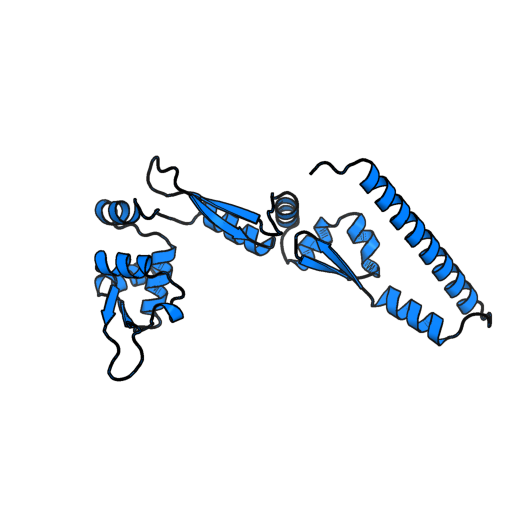21.861 1.00 91.12 179 ARG A CA 1
ATOM 1440 C C . ARG A 1 179 ? 3.068 2.872 20.626 1.00 91.12 179 ARG A C 1
ATOM 1442 O O . ARG A 1 179 ? 2.612 2.506 19.547 1.00 91.12 179 ARG A O 1
ATOM 1449 N N . ASP A 1 180 ? 4.316 3.311 20.782 1.00 89.75 180 ASP A N 1
ATOM 1450 C CA . ASP A 1 180 ? 5.258 3.457 19.666 1.00 89.75 180 ASP A CA 1
ATOM 1451 C C . ASP A 1 180 ? 5.644 2.084 19.104 1.00 89.75 180 ASP A C 1
ATOM 1453 O O . ASP A 1 180 ? 5.667 1.883 17.891 1.00 89.75 180 ASP A O 1
ATOM 1457 N N . GLN A 1 181 ? 5.864 1.108 19.990 1.00 91.31 181 GLN A N 1
ATOM 1458 C CA . GLN A 1 181 ? 6.120 -0.284 19.617 1.00 91.31 181 GLN A CA 1
ATOM 1459 C C . GLN A 1 181 ? 4.899 -0.934 18.954 1.00 91.31 181 GLN A C 1
ATOM 1461 O O . GLN A 1 181 ? 5.057 -1.703 18.009 1.00 91.31 181 GLN A O 1
ATOM 1466 N N . LEU A 1 182 ? 3.689 -0.594 19.409 1.00 90.56 182 LEU A N 1
ATOM 1467 C CA . LEU A 1 182 ? 2.433 -1.076 18.827 1.00 90.56 182 LEU A CA 1
ATOM 1468 C C . LEU A 1 182 ? 2.037 -0.350 17.530 1.00 90.56 182 LEU A C 1
ATOM 1470 O O . LEU A 1 182 ? 1.120 -0.802 16.851 1.00 90.56 182 LEU A O 1
ATOM 1474 N N . LYS A 1 183 ? 2.690 0.771 17.184 1.00 92.94 183 LYS A N 1
ATOM 1475 C CA . LYS A 1 183 ? 2.350 1.636 16.036 1.00 92.94 183 LYS A CA 1
ATOM 1476 C C . LYS A 1 183 ? 0.860 2.022 15.978 1.00 92.94 183 LYS A C 1
ATOM 1478 O O . LYS A 1 183 ? 0.292 2.182 14.901 1.00 92.94 183 LYS A O 1
ATOM 1483 N N . CYS A 1 184 ? 0.225 2.185 17.139 1.00 92.00 184 CYS A N 1
ATOM 1484 C CA . CYS A 1 184 ? -1.211 2.447 17.264 1.00 92.00 184 CYS A CA 1
ATOM 1485 C C . CYS A 1 184 ? -1.504 3.872 17.754 1.00 92.00 184 CYS A C 1
AT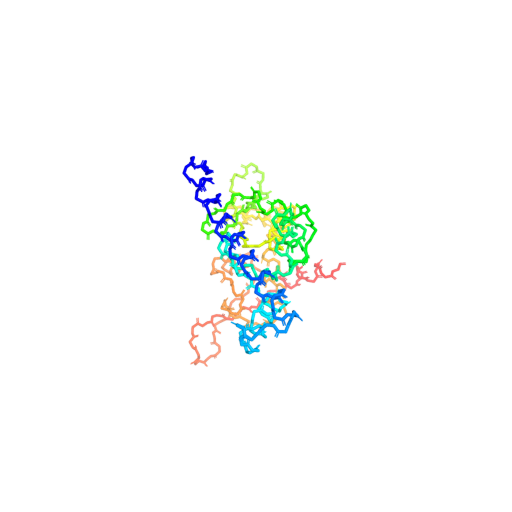OM 1487 O O . CYS A 1 184 ? -0.675 4.506 18.415 1.00 92.00 184 CYS A O 1
ATOM 1489 N N . LEU A 1 185 ? -2.720 4.371 17.514 1.00 92.69 185 LEU A N 1
ATOM 1490 C CA . LEU A 1 185 ? -3.125 5.682 18.018 1.00 92.69 185 LEU A CA 1
ATOM 1491 C C . LEU A 1 185 ? -3.559 5.592 19.486 1.00 92.69 185 LEU A C 1
ATOM 1493 O O . LEU A 1 185 ? -4.135 4.603 19.937 1.00 92.69 185 LEU A O 1
ATOM 1497 N N . LYS A 1 186 ? -3.385 6.691 20.234 1.00 93.69 186 LYS A N 1
ATOM 1498 C CA . LYS A 1 186 ? -3.853 6.798 21.629 1.00 93.69 186 LYS A CA 1
ATOM 1499 C C . LYS A 1 186 ? -5.319 6.368 21.784 1.00 93.69 186 LYS A C 1
ATOM 1501 O O . LYS A 1 186 ? -5.639 5.587 22.675 1.00 93.69 186 LYS A O 1
ATOM 1506 N N . ARG A 1 187 ? -6.186 6.828 20.877 1.00 94.44 187 ARG A N 1
ATOM 1507 C CA . ARG A 1 187 ? -7.631 6.542 20.881 1.00 94.44 187 ARG A CA 1
ATOM 1508 C C . ARG A 1 187 ? -7.988 5.057 20.744 1.00 94.44 187 ARG A C 1
ATOM 1510 O O . ARG A 1 187 ? -9.131 4.705 21.043 1.00 94.44 187 ARG A O 1
ATOM 1517 N N . ASP A 1 188 ? -7.070 4.234 20.243 1.00 95.00 188 ASP A N 1
ATOM 1518 C CA . ASP A 1 188 ? -7.262 2.792 20.071 1.00 95.00 188 ASP A CA 1
ATOM 1519 C C . ASP A 1 188 ? -6.969 2.092 21.395 1.00 95.00 188 ASP A C 1
ATOM 1521 O O . ASP A 1 188 ? -7.833 1.404 21.933 1.00 95.00 188 ASP A O 1
ATOM 1525 N N . THR A 1 189 ? -5.822 2.401 22.010 1.00 94.94 189 THR A N 1
ATOM 1526 C CA . THR A 1 189 ? -5.499 1.911 23.359 1.00 94.94 189 THR A CA 1
ATOM 1527 C C . THR A 1 189 ? -6.496 2.389 24.412 1.00 94.94 189 THR A C 1
ATOM 1529 O O . THR A 1 189 ? -6.902 1.604 25.257 1.00 94.94 189 THR A O 1
ATOM 1532 N N . ASP A 1 190 ? -6.946 3.647 24.346 1.00 95.62 190 ASP A N 1
ATOM 1533 C CA . ASP A 1 190 ? -7.910 4.190 25.309 1.00 95.62 190 ASP A CA 1
ATOM 1534 C C . ASP A 1 190 ? -9.267 3.473 25.189 1.00 95.62 190 ASP A C 1
ATOM 1536 O O . ASP A 1 190 ? -9.915 3.205 26.197 1.00 95.62 190 ASP A O 1
ATOM 1540 N N . PHE A 1 191 ? -9.676 3.114 23.967 1.00 97.62 191 PHE A N 1
ATOM 1541 C CA . PHE A 1 191 ? -10.894 2.339 23.738 1.00 97.62 191 PHE A CA 1
ATOM 1542 C C . PHE A 1 191 ? -10.777 0.932 24.309 1.00 97.62 191 PHE A C 1
ATOM 1544 O O . PHE A 1 191 ? -11.616 0.548 25.118 1.00 97.62 191 PHE A O 1
ATOM 1551 N N . LEU A 1 192 ? -9.717 0.203 23.957 1.00 97.81 192 LEU A N 1
ATOM 1552 C CA . LEU A 1 192 ? -9.491 -1.161 24.437 1.00 97.81 192 LEU A CA 1
ATOM 1553 C C . LEU A 1 192 ? -9.355 -1.231 25.963 1.00 97.81 192 LEU A C 1
ATOM 1555 O O . LEU A 1 192 ? -9.858 -2.170 26.577 1.00 97.81 192 LEU A O 1
ATOM 1559 N N . THR A 1 193 ? -8.755 -0.216 26.589 1.00 96.88 193 THR A N 1
ATOM 1560 C CA . THR A 1 193 ? -8.753 -0.071 28.050 1.00 96.88 193 THR A CA 1
ATOM 1561 C C . THR A 1 193 ? -10.158 0.203 28.588 1.00 96.88 193 THR A C 1
ATOM 1563 O O . THR A 1 193 ? -10.570 -0.434 29.553 1.00 96.88 193 THR A O 1
ATOM 1566 N N . SER A 1 194 ? -10.933 1.100 27.959 1.00 97.31 194 SER A N 1
ATOM 1567 C CA . SER A 1 194 ? -12.297 1.427 28.415 1.00 97.31 194 SER A CA 1
ATOM 1568 C C . SER A 1 194 ? -13.269 0.248 28.354 1.00 97.31 194 SER A C 1
ATOM 1570 O O . SER A 1 194 ? -14.175 0.172 29.177 1.00 97.31 194 SER A O 1
ATOM 1572 N N . ILE A 1 195 ? -13.065 -0.682 27.416 1.00 97.88 195 ILE A N 1
ATOM 1573 C CA . ILE A 1 195 ? -13.877 -1.896 27.296 1.00 97.88 195 ILE A CA 1
ATOM 1574 C C . ILE A 1 195 ? -13.296 -3.092 28.066 1.00 97.88 195 ILE A C 1
ATOM 1576 O O . ILE A 1 195 ? -13.832 -4.194 27.976 1.00 97.88 195 ILE A O 1
ATOM 1580 N N . GLY A 1 196 ? -12.218 -2.878 28.829 1.00 97.62 196 GLY A N 1
ATOM 1581 C CA . GLY A 1 196 ? -11.650 -3.865 29.747 1.00 97.62 196 GLY A CA 1
ATOM 1582 C C . GLY A 1 196 ? -10.771 -4.936 29.100 1.00 97.62 196 GLY A C 1
ATOM 1583 O O . GLY A 1 196 ? -10.536 -5.966 29.726 1.00 97.62 196 GLY A O 1
ATOM 1584 N N . LEU A 1 197 ? -10.271 -4.727 27.877 1.00 97.94 197 LEU A N 1
ATOM 1585 C CA . LEU A 1 197 ? -9.398 -5.689 27.182 1.00 97.94 197 LEU A CA 1
ATOM 1586 C C . LEU A 1 197 ? -7.905 -5.412 27.386 1.00 97.94 197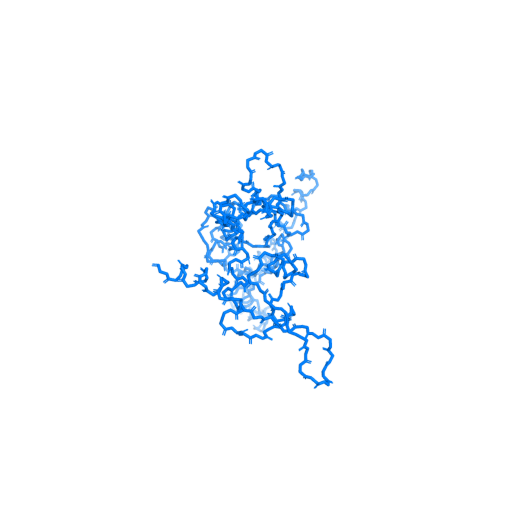 LEU A C 1
ATOM 1588 O O . LEU A 1 197 ? -7.089 -6.332 27.313 1.00 97.94 197 LEU A O 1
ATOM 1592 N N . LEU A 1 198 ? -7.552 -4.157 27.674 1.00 96.88 198 LEU A N 1
ATOM 1593 C CA . LEU A 1 198 ? -6.195 -3.733 28.011 1.00 96.88 198 LEU A CA 1
ATOM 1594 C C . LEU A 1 198 ? -6.121 -3.118 29.407 1.00 96.88 198 LEU A C 1
ATOM 1596 O O . LEU A 1 198 ? -7.050 -2.461 29.872 1.00 96.88 198 LEU A O 1
ATOM 1600 N N . THR A 1 199 ? -4.960 -3.264 30.036 1.00 95.56 199 THR A N 1
ATOM 1601 C CA . THR A 1 199 ? -4.533 -2.461 31.182 1.00 95.56 199 THR A CA 1
ATOM 1602 C C . THR A 1 199 ? -3.273 -1.688 30.822 1.00 95.56 199 THR A C 1
ATOM 1604 O O . THR A 1 199 ? -2.407 -2.174 30.092 1.00 95.56 199 THR A O 1
ATOM 1607 N N . SER A 1 200 ? -3.178 -0.456 31.322 1.00 92.06 200 SER A N 1
ATOM 1608 C CA . SER A 1 200 ? -1.982 0.374 31.195 1.00 92.06 200 SER A CA 1
ATOM 1609 C C . SER A 1 200 ? -1.265 0.458 32.535 1.00 92.06 200 SER A C 1
ATOM 1611 O O . SER A 1 200 ? -1.852 0.915 33.517 1.00 92.06 200 SER A O 1
ATOM 1613 N N . GLU A 1 201 ? 0.007 0.088 32.564 1.00 87.25 201 GLU A N 1
ATOM 1614 C CA . GLU A 1 201 ? 0.870 0.235 33.730 1.00 87.25 201 GLU A CA 1
ATOM 1615 C C . GLU A 1 201 ? 1.769 1.472 33.559 1.00 87.25 201 GLU A C 1
ATOM 1617 O O . GLU A 1 201 ? 2.271 1.734 32.455 1.00 87.25 201 GLU A O 1
ATOM 1622 N N . PRO A 1 202 ? 1.969 2.273 34.622 1.00 80.56 202 PRO A N 1
ATOM 1623 C CA . PRO A 1 202 ? 2.953 3.344 34.592 1.00 80.56 202 PRO A CA 1
ATOM 1624 C C . PRO A 1 202 ? 4.363 2.749 34.425 1.00 80.56 202 PRO A C 1
ATOM 1626 O O . PRO A 1 202 ? 4.616 1.634 34.887 1.00 80.56 202 PRO A O 1
ATOM 1629 N N . PRO A 1 203 ? 5.299 3.469 33.784 1.00 70.25 203 PRO A N 1
ATOM 1630 C CA . PRO A 1 203 ? 6.653 2.966 33.592 1.00 70.25 203 PRO A CA 1
ATOM 1631 C C . PRO A 1 203 ? 7.315 2.651 34.940 1.00 70.25 203 PRO A C 1
ATOM 1633 O O . PRO A 1 203 ? 7.274 3.466 35.865 1.00 70.25 203 PRO A O 1
ATOM 1636 N N . ALA A 1 204 ? 7.949 1.480 35.039 1.00 62.72 204 ALA A N 1
ATOM 1637 C CA . ALA A 1 204 ? 8.755 1.105 36.194 1.00 62.72 204 ALA A CA 1
ATOM 1638 C C . ALA A 1 204 ? 9.973 2.045 36.278 1.00 62.72 204 ALA A C 1
ATOM 1640 O O . ALA A 1 204 ? 10.877 1.961 35.456 1.00 62.72 204 ALA A O 1
ATOM 1641 N N . SER A 1 205 ? 9.926 2.987 37.224 1.00 58.91 205 SER A N 1
ATOM 1642 C CA . SER A 1 205 ? 10.976 3.912 37.679 1.00 58.91 205 SER A CA 1
ATOM 1643 C C . SER A 1 205 ? 12.041 4.379 36.667 1.00 58.91 205 SER A C 1
ATOM 1645 O O . SER A 1 205 ? 12.978 3.666 36.329 1.00 58.91 205 SER A O 1
ATOM 1647 N N . GLY A 1 206 ? 11.988 5.672 36.320 1.00 58.12 206 GLY A N 1
ATOM 1648 C CA . GLY A 1 206 ? 13.150 6.447 35.845 1.00 58.12 206 GLY A CA 1
ATOM 1649 C C . GLY A 1 206 ? 13.247 6.707 34.336 1.00 58.12 206 GLY A C 1
ATOM 1650 O O . GLY A 1 206 ? 13.996 7.590 33.927 1.00 58.12 206 GLY A O 1
ATOM 1651 N N . GLY A 1 207 ? 12.463 6.016 33.504 1.00 56.50 207 GLY A N 1
ATOM 1652 C CA . GLY A 1 207 ? 12.373 6.263 32.057 1.00 56.50 207 GLY A CA 1
ATOM 1653 C C . GLY A 1 207 ? 11.200 7.174 31.665 1.00 56.50 207 GLY A C 1
ATOM 1654 O O . GLY A 1 207 ? 10.148 7.168 32.304 1.00 56.50 207 GLY A O 1
ATOM 1655 N N . ARG A 1 208 ? 11.349 7.971 30.596 1.00 59.56 208 ARG A N 1
ATOM 1656 C CA . ARG A 1 208 ? 10.299 8.874 30.074 1.00 59.56 208 ARG A CA 1
ATOM 1657 C C . ARG A 1 208 ? 8.970 8.134 29.798 1.00 59.56 208 ARG A C 1
ATOM 1659 O O . ARG A 1 208 ? 8.926 7.287 28.920 1.00 59.56 208 ARG A O 1
ATOM 1666 N N . LYS A 1 209 ? 7.898 8.550 30.496 1.00 63.97 209 LYS A N 1
ATOM 1667 C CA . LYS A 1 209 ? 6.457 8.708 30.128 1.00 63.97 209 LYS A CA 1
ATOM 1668 C C . LYS A 1 209 ? 5.726 7.704 29.201 1.00 63.97 209 LYS A C 1
ATOM 1670 O O . LYS A 1 209 ? 4.588 7.988 28.827 1.00 63.97 209 LYS A O 1
ATOM 1675 N N . ALA A 1 210 ? 6.286 6.562 28.829 1.00 71.25 210 ALA A N 1
ATOM 1676 C CA . ALA A 1 210 ? 5.577 5.583 28.008 1.00 71.25 210 ALA A CA 1
ATOM 1677 C C . ALA A 1 210 ? 4.834 4.575 28.900 1.00 71.25 210 ALA A C 1
ATOM 1679 O O . ALA A 1 210 ? 5.463 3.831 29.647 1.00 71.25 210 ALA A O 1
ATOM 1680 N N . TYR A 1 211 ? 3.499 4.570 28.837 1.00 81.88 211 TYR A N 1
ATOM 1681 C CA . TYR A 1 211 ? 2.679 3.530 29.468 1.00 81.88 211 TYR A CA 1
ATOM 1682 C C . TYR A 1 211 ? 2.933 2.187 28.781 1.00 81.88 211 TYR A C 1
ATOM 1684 O O . TYR A 1 211 ? 2.975 2.127 27.548 1.00 81.88 211 TYR A O 1
ATOM 1692 N N . ALA A 1 212 ? 3.081 1.137 29.583 1.00 90.38 212 ALA A N 1
ATOM 1693 C CA . ALA A 1 212 ? 3.200 -0.238 29.119 1.00 90.38 212 ALA A CA 1
ATOM 1694 C C . ALA A 1 212 ? 1.811 -0.887 29.102 1.00 90.38 212 ALA A C 1
ATOM 1696 O O . ALA A 1 212 ? 1.055 -0.737 30.062 1.00 90.38 212 ALA A O 1
ATOM 1697 N N . PHE A 1 213 ? 1.463 -1.590 28.026 1.00 94.44 213 PHE A N 1
ATOM 1698 C CA . PHE A 1 213 ? 0.164 -2.249 27.888 1.00 94.44 213 PHE A CA 1
ATOM 1699 C C . PHE A 1 213 ? 0.263 -3.751 28.122 1.00 94.44 213 PHE A C 1
ATOM 1701 O O . PHE A 1 213 ? 1.204 -4.410 27.673 1.00 94.44 213 PHE A O 1
ATOM 1708 N N . ARG A 1 214 ? -0.741 -4.298 28.803 1.00 95.94 214 ARG A N 1
ATOM 1709 C CA . ARG A 1 214 ? -0.934 -5.737 29.000 1.00 95.94 214 ARG A CA 1
ATOM 1710 C C . ARG A 1 214 ? -2.380 -6.103 28.701 1.00 95.94 214 ARG A C 1
ATOM 1712 O O . ARG A 1 214 ? -3.270 -5.263 28.829 1.00 95.94 214 ARG A O 1
ATOM 1719 N N . LEU A 1 215 ? -2.608 -7.351 28.297 1.00 97.25 215 LEU A N 1
ATOM 1720 C CA . LEU A 1 215 ? -3.967 -7.870 28.180 1.00 97.25 215 LEU A CA 1
ATOM 1721 C C . LEU A 1 215 ? -4.551 -8.125 29.570 1.00 97.25 215 LEU A C 1
ATOM 1723 O O . LEU A 1 215 ? -3.853 -8.589 30.474 1.00 97.25 215 LEU A O 1
ATOM 1727 N N . THR A 1 216 ? -5.846 -7.873 29.719 1.00 97.94 216 THR A N 1
ATOM 1728 C CA . THR A 1 216 ? -6.625 -8.473 30.808 1.00 97.94 216 THR A CA 1
ATOM 1729 C C . THR A 1 216 ? -6.847 -9.962 30.537 1.00 97.94 216 THR A C 1
ATOM 1731 O O . THR A 1 216 ? -6.550 -10.454 29.446 1.00 97.94 216 THR A O 1
ATOM 1734 N N . SER A 1 217 ? -7.411 -10.694 31.503 1.00 97.25 217 SER A N 1
ATOM 1735 C CA . SER A 1 217 ? -7.871 -12.070 31.264 1.00 97.25 217 SER A CA 1
ATOM 1736 C C . SER A 1 217 ? -8.845 -12.133 30.085 1.00 97.25 217 SER A C 1
ATOM 1738 O O . SER A 1 217 ? -8.634 -12.911 29.163 1.00 97.25 217 SER A O 1
ATOM 1740 N N . GLN A 1 218 ? -9.827 -11.227 30.055 1.00 97.31 218 GLN A N 1
ATOM 1741 C CA . GLN A 1 218 ? -10.794 -11.128 28.963 1.00 97.31 218 GLN A CA 1
ATOM 1742 C C . GLN A 1 218 ? -10.123 -10.844 27.611 1.00 97.31 218 GLN A C 1
ATOM 1744 O O . GLN A 1 218 ? -10.477 -11.461 26.610 1.00 97.31 218 GLN A O 1
ATOM 1749 N N . GLY A 1 219 ? -9.141 -9.936 27.569 1.00 97.00 219 GLY A N 1
ATOM 1750 C CA . GLY A 1 219 ? -8.372 -9.670 26.353 1.00 97.00 219 GLY A CA 1
ATOM 1751 C C . GLY A 1 219 ? -7.600 -10.900 25.870 1.00 97.00 219 GLY A C 1
ATOM 1752 O O . GLY A 1 219 ? -7.600 -11.194 24.678 1.00 97.00 219 GLY A O 1
ATOM 1753 N N . ALA A 1 220 ? -6.975 -11.642 26.788 1.00 97.12 220 ALA A N 1
ATOM 1754 C CA . ALA A 1 220 ? -6.238 -12.860 26.459 1.00 97.12 220 ALA A CA 1
ATOM 1755 C C . ALA A 1 220 ? -7.156 -13.979 25.944 1.00 97.12 220 ALA A C 1
ATOM 1757 O O . ALA A 1 220 ? -6.781 -14.690 25.014 1.00 97.12 220 ALA A O 1
ATOM 1758 N N . ASP A 1 221 ? -8.358 -14.114 26.507 1.00 97.00 221 ASP A N 1
ATOM 1759 C CA . ASP A 1 221 ? -9.333 -15.117 26.071 1.00 97.00 221 ASP A CA 1
ATOM 1760 C C . ASP A 1 221 ? -9.826 -14.848 24.643 1.00 97.00 221 ASP A C 1
ATOM 1762 O O . ASP A 1 221 ? -9.954 -15.785 23.859 1.00 97.00 221 ASP A O 1
ATOM 1766 N N . ILE A 1 222 ? -10.007 -13.576 24.263 1.00 95.75 222 ILE A N 1
ATOM 1767 C CA . ILE A 1 222 ? -10.354 -13.196 22.883 1.00 95.75 222 ILE A CA 1
ATOM 1768 C C . ILE A 1 222 ? -9.256 -13.607 21.905 1.00 95.75 222 ILE A C 1
ATOM 1770 O O . ILE A 1 222 ? -9.564 -14.183 20.868 1.00 95.75 222 ILE A O 1
ATOM 1774 N N . VAL A 1 223 ? -7.986 -13.336 22.224 1.00 95.81 223 VAL A N 1
ATOM 1775 C CA . VAL A 1 223 ? -6.867 -13.708 21.341 1.00 95.81 223 VAL A CA 1
ATOM 1776 C C . VAL A 1 223 ? -6.781 -15.227 21.189 1.00 95.81 223 VAL A C 1
ATOM 1778 O O . VAL A 1 223 ? -6.675 -15.720 20.075 1.00 95.81 223 VAL A O 1
ATOM 1781 N N . ARG A 1 224 ? -6.911 -15.987 22.283 1.00 95.19 224 ARG A N 1
ATOM 1782 C CA . ARG A 1 224 ? -6.881 -17.460 22.229 1.00 95.19 224 ARG A CA 1
ATOM 1783 C C . ARG A 1 224 ? -8.037 -18.057 21.436 1.00 95.19 224 ARG A C 1
ATOM 1785 O O . ARG A 1 224 ? -7.849 -19.087 20.803 1.00 95.19 224 ARG A O 1
ATOM 1792 N N . ALA A 1 225 ? -9.214 -17.436 21.477 1.00 91.44 225 ALA A N 1
ATOM 1793 C CA . ALA A 1 225 ? -10.371 -17.881 20.706 1.00 91.44 225 ALA A CA 1
ATOM 1794 C C . ALA A 1 225 ? -10.211 -17.661 19.189 1.00 91.44 225 ALA A C 1
ATOM 1796 O O . ALA A 1 225 ? -10.982 -18.230 18.429 1.00 91.44 225 ALA A O 1
ATOM 1797 N N . GLN A 1 226 ? -9.245 -16.845 18.751 1.00 84.94 226 GLN A N 1
ATOM 1798 C CA . GLN A 1 226 ? -8.914 -16.644 17.332 1.00 84.94 226 GLN A CA 1
ATOM 1799 C C . GLN A 1 226 ? -7.885 -17.659 16.809 1.00 84.94 226 GLN A C 1
ATOM 1801 O O . GLN A 1 226 ? -7.803 -17.872 15.604 1.00 84.94 226 GLN A O 1
ATOM 1806 N N . ASP A 1 227 ? -7.103 -18.274 17.702 1.00 74.62 227 ASP A N 1
ATOM 1807 C CA . ASP A 1 227 ? -6.090 -19.283 17.360 1.00 74.62 227 ASP A CA 1
ATOM 1808 C C . ASP A 1 227 ? -6.673 -20.716 17.270 1.00 74.62 227 ASP A C 1
ATOM 1810 O O . ASP A 1 227 ? -5.927 -21.667 17.020 1.00 74.62 227 ASP A O 1
ATOM 1814 N N . GLN A 1 228 ? -7.981 -20.884 17.512 1.00 59.50 228 GLN A N 1
ATOM 1815 C CA . GLN A 1 228 ? -8.722 -22.155 17.447 1.00 59.50 228 GLN A CA 1
ATOM 1816 C C . GLN A 1 228 ? -9.549 -22.251 16.166 1.00 59.50 228 GLN A C 1
ATOM 1818 O O . GLN A 1 228 ? -9.572 -23.362 15.588 1.00 59.50 228 GLN A O 1
#

Radius of gyration: 28.19 Å; chains: 1; bounding box: 65×41×80 Å

Sequence (228 aa):
MMYGDGALSDVQSVVSDVVGGLTEVSEMLSLFDAGKKNVSHGHAEMVATTLLNGSVDVWYRGRYLTVPLRQLTAWFRNPVEIGAERFHVAEPVFRRWMDSEQEQGAGHLFLQCSHADCKQRRMLTFYDPREMQQMEHRVASEIWYCHRHRLVAWEVSRSLSDEYLELLALVYRSPGCNRDQLKCLKRDTDFLTSIGLLTSEPPASGGRKAYAFRLTSQGADIVRAQDQ

Foldseek 3Di:
DDDPPVVVVVVVVVVVVVVVVVVVLVVLLVCVVVVNPPDDPVRNVVVVCCQQPNWDFDDDLQDTDTGRNVCVVVCVVCVLVVQCVVVVHDSVLSVVVVVADDDSQKGWDWAFAPDPPGRDTDIDIDNHSVSVVVVVVCSVDWHDHDPVCQVVCCVPPVDHTVLLLVLLLVCVVPFFDFCVRSVDDPSSQVVCVVSQQKDWDFDDPDDPDTTTIHGDPVNVVSNVVVVD